Protein AF-A0A1D8RZR4-F1 (afdb_monomer)

Foldseek 3Di:
DDDAPDPDPQPCAGPVRDHDPDDPQKDKDWDWDQDPQQKIKIWIWIWGDRPPDIDIDTQFIEIFFQAPLVVGHGADADPLVVVLRSNLCRLVVFYKYWHHFADDLVSLVVVCVVVVPLRDND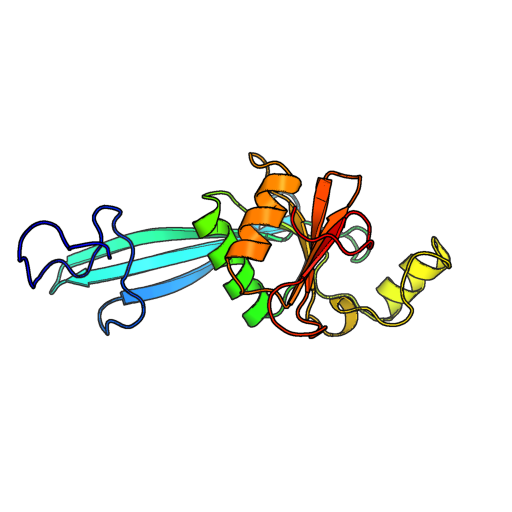DLSPVRFKTWIDTDPDFLQVSLQSSQVSQSFQEWEQEPVRIIMTGNDHPDPGYWYYYSNHTDPGD

Secondary structure (DSSP, 8-state):
----SS--TT--B-TT--B-TT-TTEEEEEEEEE-TTS-EEEEEEEEEEETTEEEEEEEEEEEE-B-GGGTTPBP---HHHHHHHHHHHHHHTS-EEEEE----HHHHHHHHHH-TTTS-SS-GGGGT-EEEEEETTS-HHHHHHHHHHT---SEEEE-TTS-EEEE----SSSPEEEETTEEES--

Structure (mmCIF, N/CA/C/O backbone):
data_AF-A0A1D8RZR4-F1
#
_entry.id   AF-A0A1D8RZR4-F1
#
loop_
_atom_site.group_PDB
_atom_site.id
_atom_site.type_symbol
_atom_site.label_atom_id
_atom_site.label_alt_id
_atom_site.label_comp_id
_atom_site.label_asym_id
_atom_site.label_entity_id
_atom_site.label_seq_id
_atom_site.pdbx_PDB_ins_code
_atom_site.Cartn_x
_atom_site.Cartn_y
_atom_site.Cartn_z
_atom_site.occupancy
_atom_site.B_iso_or_equiv
_atom_site.auth_seq_id
_atom_site.auth_comp_id
_atom_site.auth_asym_id
_atom_site.auth_atom_id
_atom_site.pdbx_PDB_model_num
ATOM 1 N N . MET A 1 1 ? -22.993 -16.093 5.029 1.00 33.34 1 MET A N 1
ATOM 2 C CA . MET A 1 1 ? -24.225 -15.302 5.221 1.00 33.34 1 MET A CA 1
ATOM 3 C C . MET A 1 1 ? -24.260 -14.942 6.696 1.00 33.34 1 MET A C 1
ATOM 5 O O . MET A 1 1 ? -24.620 -15.787 7.502 1.00 33.34 1 MET A O 1
ATOM 9 N N . TYR A 1 2 ? -23.713 -13.782 7.061 1.00 34.59 2 TYR A N 1
ATOM 10 C CA . TYR A 1 2 ? -23.663 -13.357 8.461 1.00 34.59 2 TYR A CA 1
ATOM 11 C C . TYR A 1 2 ? -25.048 -12.834 8.840 1.00 34.59 2 TYR A C 1
ATOM 13 O O . TYR A 1 2 ? -25.519 -11.851 8.276 1.00 34.59 2 TYR A O 1
ATOM 21 N N . ALA A 1 3 ? -25.736 -13.567 9.712 1.00 32.12 3 ALA A N 1
ATOM 22 C CA . ALA A 1 3 ? -27.006 -13.145 10.276 1.00 32.12 3 ALA A CA 1
ATOM 23 C C . ALA A 1 3 ? -26.716 -12.182 11.432 1.00 32.12 3 ALA A C 1
ATOM 25 O O . ALA A 1 3 ? -26.003 -12.540 12.369 1.00 32.12 3 ALA A O 1
ATOM 26 N N . TYR A 1 4 ? -27.250 -10.966 11.335 1.00 40.81 4 TYR A N 1
ATOM 27 C CA . TYR A 1 4 ? -27.224 -9.968 12.398 1.00 40.81 4 TYR A CA 1
ATOM 28 C C . TYR A 1 4 ? -27.762 -10.578 13.697 1.00 40.81 4 TYR A C 1
ATOM 30 O O . TYR A 1 4 ? -28.815 -11.224 13.703 1.00 40.81 4 TYR A O 1
ATOM 38 N N . VAL A 1 5 ? -27.029 -10.399 14.796 1.00 36.03 5 VAL A N 1
ATOM 39 C CA . VAL A 1 5 ? -27.471 -10.856 16.113 1.00 36.03 5 VAL A CA 1
ATOM 40 C C . VAL A 1 5 ? -28.680 -10.020 16.518 1.00 36.03 5 VAL A C 1
ATOM 42 O O . VAL A 1 5 ? -28.557 -8.840 16.813 1.00 36.03 5 VAL A O 1
ATOM 45 N N . GLY A 1 6 ? -29.847 -10.663 16.525 1.00 38.81 6 GLY A N 1
ATOM 46 C CA . GLY A 1 6 ? -31.009 -10.221 17.284 1.00 38.81 6 GLY A CA 1
ATOM 47 C C . GLY A 1 6 ? -31.735 -8.992 16.757 1.00 38.81 6 GLY A C 1
ATOM 48 O O . GLY A 1 6 ? -31.825 -8.031 17.495 1.00 38.81 6 GLY A O 1
ATOM 49 N N . ASN A 1 7 ? -32.321 -9.061 15.554 1.00 38.25 7 ASN A N 1
ATOM 50 C CA . ASN A 1 7 ? -33.538 -8.323 15.161 1.00 38.25 7 ASN A CA 1
ATOM 51 C C . ASN A 1 7 ? -33.649 -6.855 15.657 1.00 38.25 7 ASN A C 1
ATOM 53 O O . ASN A 1 7 ? -34.743 -6.407 16.000 1.00 38.25 7 ASN A O 1
ATOM 57 N N . ASP A 1 8 ? -32.528 -6.130 15.709 1.00 41.38 8 ASP A N 1
ATOM 58 C CA . ASP A 1 8 ? -32.434 -4.750 16.173 1.00 41.38 8 ASP A CA 1
ATOM 59 C C . ASP A 1 8 ? -32.299 -3.851 14.938 1.00 41.38 8 ASP A C 1
ATOM 61 O O . ASP A 1 8 ? -31.215 -3.751 14.360 1.00 41.38 8 ASP A O 1
ATOM 65 N N . PRO A 1 9 ? -33.390 -3.222 14.474 1.00 43.19 9 PRO A N 1
ATOM 66 C CA . PRO A 1 9 ? -33.364 -2.355 13.300 1.00 43.19 9 PRO A CA 1
ATOM 67 C C . PRO A 1 9 ? -32.615 -1.031 13.541 1.00 43.19 9 PRO A C 1
ATOM 69 O O . PRO A 1 9 ? -32.582 -0.193 12.641 1.00 43.19 9 PRO A O 1
ATOM 72 N N . VAL A 1 10 ? -32.051 -0.811 14.737 1.00 46.47 10 VAL A N 1
ATOM 73 C CA . VAL A 1 10 ? -31.459 0.465 15.166 1.00 46.47 10 VAL A CA 1
ATOM 74 C C . VAL A 1 10 ? -29.928 0.410 15.241 1.00 46.47 10 VAL A C 1
ATOM 76 O O . VAL A 1 10 ? -29.274 1.447 15.119 1.00 46.47 10 VAL A O 1
ATOM 79 N N . ASN A 1 11 ? -29.332 -0.777 15.375 1.00 44.50 11 ASN A N 1
ATOM 80 C CA . ASN A 1 11 ? -27.878 -0.934 15.363 1.00 44.50 11 ASN A CA 1
ATOM 81 C C . ASN A 1 11 ? -27.370 -1.143 13.930 1.00 44.50 11 ASN A C 1
ATOM 83 O O . ASN A 1 11 ? -27.253 -2.255 13.424 1.00 44.50 11 ASN A O 1
ATOM 87 N N . LEU A 1 12 ? -27.067 -0.019 13.275 1.00 48.69 12 LEU A N 1
ATOM 88 C CA . LEU A 1 12 ? -26.419 0.086 11.958 1.00 48.69 12 LEU A CA 1
ATOM 89 C C . LEU A 1 12 ? -24.906 -0.218 11.996 1.00 48.69 12 LEU A C 1
ATOM 91 O O . LEU A 1 12 ? -24.175 0.115 11.063 1.00 48.69 12 LEU A O 1
ATOM 95 N N . THR A 1 13 ? -24.442 -0.820 13.084 1.00 46.09 13 THR A N 1
ATOM 96 C CA . THR A 1 13 ? -23.060 -1.200 13.355 1.00 46.09 13 THR A CA 1
ATOM 97 C C . THR A 1 13 ? -22.985 -2.711 13.502 1.00 46.09 13 THR A C 1
ATOM 99 O O . THR A 1 13 ? -23.862 -3.340 14.101 1.00 46.09 13 THR A O 1
ATOM 102 N N . ASP A 1 14 ? -21.936 -3.317 12.952 1.00 48.75 14 ASP A N 1
ATOM 103 C CA . ASP A 1 14 ? -21.624 -4.699 13.300 1.00 48.75 14 ASP A CA 1
ATOM 104 C C . ASP A 1 14 ? -21.118 -4.784 14.765 1.00 48.75 14 ASP A C 1
ATOM 106 O O . ASP A 1 14 ? -20.835 -3.755 15.389 1.00 48.75 14 ASP A O 1
ATOM 110 N N . PRO A 1 15 ? -20.983 -5.987 15.355 1.00 45.25 15 PRO A N 1
ATOM 111 C CA . PRO A 1 15 ? -20.485 -6.148 16.725 1.00 45.25 15 PRO A CA 1
ATOM 112 C C . PRO A 1 15 ? -19.074 -5.587 16.988 1.00 45.25 15 PRO A C 1
ATOM 114 O O . PRO A 1 15 ? -18.670 -5.514 18.147 1.00 45.25 15 PRO A O 1
ATOM 117 N N . SER A 1 16 ? -18.320 -5.221 15.946 1.00 49.69 16 SER A N 1
ATOM 118 C CA . SER A 1 16 ? -17.000 -4.588 16.033 1.00 49.69 16 SER A CA 1
ATOM 119 C C . SER A 1 16 ? -17.034 -3.059 15.905 1.00 49.69 16 SER A C 1
ATOM 121 O O . SER A 1 16 ? -16.003 -2.415 16.078 1.00 49.69 16 SER A O 1
ATOM 123 N N . GLY A 1 17 ? -18.213 -2.465 15.681 1.00 46.97 17 GLY A N 1
ATOM 124 C CA . GLY A 1 17 ? -18.394 -1.017 15.555 1.00 46.97 17 GLY A CA 1
ATOM 125 C C . GLY A 1 17 ? -18.119 -0.470 14.154 1.00 46.97 17 GLY A C 1
ATOM 126 O O . GLY A 1 17 ? -18.115 0.745 13.981 1.00 46.97 17 GLY A O 1
ATOM 127 N N . LEU A 1 18 ? -17.922 -1.341 13.159 1.00 49.50 18 LEU A N 1
ATOM 128 C CA . LEU A 1 18 ? -17.626 -0.939 11.785 1.00 49.50 18 LEU A CA 1
ATOM 129 C C . LEU A 1 18 ? -18.902 -0.513 11.046 1.00 49.50 18 LEU A C 1
ATOM 131 O O . LEU A 1 18 ? -19.971 -1.122 11.194 1.00 49.50 18 LEU A O 1
ATOM 135 N N . CYS A 1 19 ? -18.790 0.548 10.241 1.00 56.03 19 CYS A N 1
ATOM 136 C CA . CYS A 1 19 ? -19.892 1.050 9.427 1.00 56.03 19 CYS A CA 1
ATOM 137 C C . CYS A 1 19 ? -20.264 0.058 8.320 1.00 56.03 19 CYS A C 1
ATOM 139 O O . CYS A 1 19 ? -19.418 -0.400 7.552 1.00 56.03 19 CYS A O 1
ATOM 141 N N . ALA A 1 20 ? -21.564 -0.167 8.122 1.00 52.00 20 ALA A N 1
ATOM 142 C CA . ALA A 1 20 ? -22.038 -0.626 6.823 1.00 52.00 20 ALA A CA 1
ATOM 143 C C . ALA A 1 20 ? -21.829 0.511 5.804 1.00 52.00 20 ALA A C 1
ATOM 145 O O . ALA A 1 20 ? -22.458 1.569 5.918 1.00 52.00 20 ALA A O 1
ATOM 146 N N . GLN A 1 21 ? -20.940 0.308 4.823 1.00 46.34 21 GLN A N 1
ATOM 147 C CA . GLN A 1 21 ? -20.721 1.249 3.719 1.00 46.34 21 GLN A CA 1
ATOM 148 C C . GLN A 1 21 ? -22.075 1.724 3.156 1.00 46.34 21 GLN A C 1
ATOM 150 O O . GLN A 1 21 ? -22.879 0.906 2.705 1.00 46.34 21 GLN A O 1
ATOM 155 N N . LYS A 1 22 ? -22.285 3.052 3.129 1.00 47.69 22 LYS A N 1
ATOM 156 C CA . LYS A 1 22 ? -23.453 3.778 2.567 1.00 47.69 22 LYS A CA 1
ATOM 157 C C . LYS A 1 22 ? -24.677 4.007 3.472 1.00 47.69 22 LYS A C 1
ATOM 159 O O . LYS A 1 22 ? -25.802 4.006 2.969 1.00 47.69 22 LYS A O 1
ATOM 164 N N . SER A 1 23 ? -24.504 4.307 4.760 1.00 55.19 23 SER A N 1
ATOM 165 C CA . SER A 1 23 ? -25.565 4.993 5.526 1.00 55.19 23 SER A CA 1
ATOM 166 C C . SER A 1 23 ? -25.312 6.508 5.562 1.00 55.19 23 SER A C 1
ATOM 168 O O . SER A 1 23 ? -24.173 6.935 5.731 1.00 55.19 23 SER A O 1
ATOM 170 N N . THR A 1 24 ? -26.360 7.334 5.451 1.00 58.81 24 THR A N 1
ATOM 171 C CA . THR A 1 24 ? -26.293 8.808 5.612 1.00 58.81 24 THR A CA 1
ATOM 172 C C . THR A 1 24 ? -25.795 9.263 6.987 1.00 58.81 24 THR A C 1
ATOM 174 O O . THR A 1 24 ? -25.575 10.451 7.194 1.00 58.81 24 THR A O 1
ATOM 177 N N . ASN A 1 25 ? -25.616 8.325 7.915 1.00 69.56 25 ASN A N 1
ATOM 178 C CA . ASN A 1 25 ? -25.221 8.559 9.294 1.00 69.56 25 ASN A CA 1
ATOM 179 C C . ASN A 1 25 ? -23.769 8.135 9.580 1.00 69.56 25 ASN A C 1
ATOM 181 O O . ASN A 1 25 ? -23.367 8.161 10.740 1.00 69.56 25 ASN A O 1
ATOM 185 N N . CYS A 1 26 ? -23.003 7.714 8.566 1.00 70.88 26 CYS A N 1
ATOM 186 C CA . CYS A 1 26 ? -21.576 7.419 8.702 1.00 70.88 26 CYS A CA 1
ATOM 187 C C . CYS A 1 26 ? -20.754 8.415 7.876 1.00 70.88 26 CYS A C 1
ATOM 189 O O . CYS A 1 26 ? -21.014 8.605 6.687 1.00 70.88 26 CYS A O 1
ATOM 191 N N . VAL A 1 27 ? -19.779 9.057 8.518 1.00 82.25 27 VAL A N 1
ATOM 192 C CA . VAL A 1 27 ? -18.840 9.986 7.884 1.00 82.25 27 VAL A CA 1
ATOM 193 C C . VAL A 1 27 ? -17.428 9.470 8.106 1.00 82.25 27 VAL A C 1
ATOM 195 O O . VAL A 1 27 ? -16.979 9.373 9.248 1.00 82.25 27 VAL A O 1
ATOM 198 N N . GLU A 1 28 ? -16.735 9.177 7.012 1.00 85.56 28 GLU A N 1
ATOM 199 C CA . GLU A 1 28 ? -15.306 8.870 7.019 1.00 85.56 28 GLU A CA 1
ATOM 200 C C . GLU A 1 28 ? -14.512 10.180 7.000 1.00 85.56 28 GLU A C 1
ATOM 202 O O . GLU A 1 28 ? -14.817 11.108 6.242 1.00 85.56 28 GLU A O 1
ATOM 207 N N . GLN A 1 29 ? -13.488 10.271 7.842 1.00 90.00 29 GLN A N 1
ATOM 208 C CA . GLN A 1 29 ? -12.570 11.402 7.872 1.00 90.00 29 GLN A CA 1
ATOM 209 C C . GLN A 1 29 ? -11.138 10.907 7.746 1.00 90.00 29 GLN A C 1
ATOM 211 O O . GLN A 1 29 ? -10.709 10.019 8.473 1.00 90.00 29 GLN A O 1
ATOM 216 N N . VAL A 1 30 ? -10.384 11.520 6.835 1.00 94.06 30 VAL A N 1
ATOM 217 C CA . VAL A 1 30 ? -8.958 11.248 6.646 1.00 94.06 30 VAL A CA 1
ATOM 218 C C . VAL A 1 30 ? -8.167 12.431 7.184 1.00 94.06 30 VAL A C 1
ATOM 220 O O . VAL A 1 30 ? -8.381 13.577 6.786 1.00 94.06 30 VAL A O 1
ATOM 223 N N . SER A 1 31 ? -7.233 12.154 8.087 1.00 96.31 31 SER A N 1
ATOM 224 C CA . SER A 1 31 ? -6.332 13.148 8.668 1.00 96.31 31 SER A CA 1
ATOM 225 C C . SER A 1 31 ? -4.880 12.812 8.348 1.00 96.31 31 SER A C 1
ATOM 227 O O . SER A 1 31 ? -4.530 11.652 8.130 1.00 96.31 31 SER A O 1
ATOM 229 N N . ARG A 1 32 ? -4.025 13.837 8.295 1.00 97.94 32 ARG A N 1
ATOM 230 C CA . ARG A 1 32 ? -2.597 13.688 8.002 1.00 97.94 32 ARG A CA 1
ATOM 231 C C . ARG A 1 32 ? -1.763 14.334 9.093 1.00 97.94 32 ARG A C 1
ATOM 233 O O . ARG A 1 32 ? -1.963 15.506 9.402 1.00 97.94 32 ARG A O 1
ATOM 240 N N . THR A 1 33 ? -0.791 13.592 9.604 1.00 97.94 33 THR A N 1
ATOM 241 C CA . THR A 1 33 ? 0.127 14.049 10.648 1.00 97.94 33 THR A CA 1
ATOM 242 C C . THR A 1 33 ? 1.563 13.840 10.195 1.00 97.94 33 THR A C 1
ATOM 244 O O . THR A 1 33 ? 1.972 12.718 9.901 1.00 97.94 33 THR A O 1
ATOM 247 N N . THR A 1 34 ? 2.345 14.917 10.139 1.00 97.75 34 THR A N 1
ATOM 248 C CA . THR A 1 34 ? 3.791 14.829 9.899 1.00 97.75 34 THR A CA 1
ATOM 249 C C . THR A 1 34 ? 4.497 14.406 11.182 1.00 97.75 34 THR A C 1
ATOM 251 O O . THR A 1 34 ? 4.316 15.023 12.231 1.00 97.75 34 THR A O 1
ATOM 254 N N . ASN A 1 35 ? 5.323 13.372 11.091 1.00 97.06 35 ASN A N 1
ATOM 255 C CA . ASN A 1 3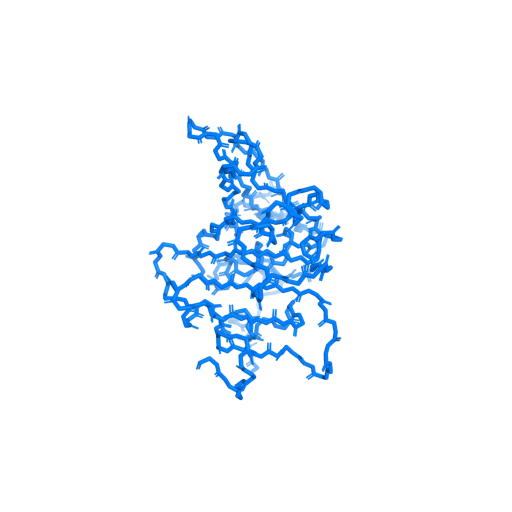5 ? 6.075 12.816 12.207 1.00 97.06 35 ASN A CA 1
ATOM 256 C C . ASN A 1 35 ? 7.481 13.426 12.305 1.00 97.06 35 ASN A C 1
ATOM 258 O O . ASN A 1 35 ? 8.002 14.007 11.353 1.00 97.06 35 ASN A O 1
ATOM 262 N N . ALA A 1 36 ? 8.134 13.224 13.452 1.00 96.62 36 ALA A N 1
ATOM 263 C CA . ALA A 1 36 ? 9.485 13.730 13.714 1.00 96.62 36 ALA A CA 1
ATOM 264 C C . ALA A 1 36 ? 10.562 13.169 12.765 1.00 96.62 36 ALA A C 1
ATOM 266 O O . ALA A 1 36 ? 11.602 13.793 12.578 1.00 96.62 36 ALA A O 1
ATOM 267 N N . ASP A 1 37 ? 10.323 12.005 12.157 1.00 95.88 37 ASP A N 1
ATOM 268 C CA . ASP A 1 37 ? 11.232 11.385 11.190 1.00 95.88 37 ASP A CA 1
ATOM 269 C C . ASP A 1 37 ? 10.930 11.771 9.733 1.00 95.88 37 ASP A C 1
ATOM 271 O O . ASP A 1 37 ? 11.416 11.118 8.816 1.00 95.88 37 ASP A O 1
ATOM 275 N N . ASN A 1 38 ? 10.133 12.823 9.511 1.00 95.69 38 ASN A N 1
ATOM 276 C CA . ASN A 1 38 ? 9.654 13.291 8.205 1.00 95.69 38 ASN A CA 1
ATOM 277 C C . ASN A 1 38 ? 8.720 12.318 7.464 1.00 95.69 38 ASN A C 1
ATOM 279 O O . ASN A 1 38 ? 8.353 12.583 6.318 1.00 95.69 38 ASN A O 1
ATOM 283 N N . SER A 1 39 ? 8.304 11.212 8.091 1.00 98.00 39 SER A N 1
ATOM 284 C CA . SER A 1 39 ? 7.177 10.432 7.574 1.00 98.00 39 SER A CA 1
ATOM 285 C C . SER A 1 3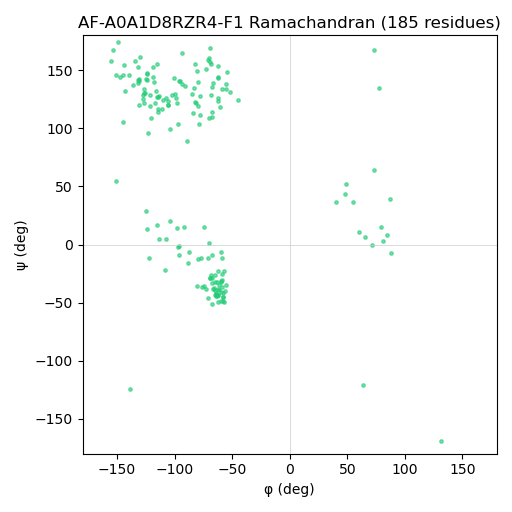9 ? 5.863 11.189 7.766 1.00 98.00 39 SER A C 1
ATOM 287 O O . SER A 1 39 ? 5.751 12.054 8.636 1.00 98.00 39 SER A O 1
ATOM 289 N N . VAL A 1 40 ? 4.845 10.839 6.984 1.00 98.56 40 VAL A N 1
ATOM 290 C CA . VAL A 1 40 ? 3.474 11.325 7.186 1.00 98.56 40 VAL A CA 1
ATOM 291 C C . VAL A 1 40 ? 2.583 10.137 7.504 1.00 98.56 40 VAL A C 1
ATOM 293 O O . VAL A 1 40 ? 2.498 9.203 6.711 1.00 98.56 40 VAL A O 1
ATOM 296 N N . THR A 1 41 ? 1.919 10.170 8.652 1.00 98.38 41 THR A N 1
ATOM 297 C CA . THR A 1 41 ? 0.842 9.230 8.963 1.00 98.38 41 THR A CA 1
ATOM 298 C C . THR A 1 41 ? -0.454 9.769 8.382 1.00 98.38 41 THR A C 1
ATOM 300 O O . THR A 1 41 ? -0.791 10.935 8.591 1.00 98.38 41 THR A O 1
ATOM 303 N N . VAL A 1 42 ? -1.164 8.925 7.646 1.00 98.31 42 VAL A N 1
ATOM 304 C CA . VAL A 1 42 ? -2.526 9.170 7.189 1.00 98.31 42 VAL A CA 1
ATOM 305 C C . VAL A 1 42 ? -3.420 8.198 7.945 1.00 98.31 42 VAL A C 1
ATOM 307 O O . VAL A 1 42 ? -3.260 6.985 7.809 1.00 98.31 42 VAL A O 1
ATOM 310 N N . SER A 1 43 ? -4.322 8.732 8.759 1.00 97.31 43 SER A N 1
ATOM 311 C CA . SER A 1 43 ? -5.245 7.944 9.577 1.00 97.31 43 SER A CA 1
ATOM 312 C C . SER A 1 43 ? -6.661 8.226 9.110 1.00 97.31 43 SER A C 1
ATOM 314 O O . SER A 1 43 ? -7.032 9.400 8.962 1.00 97.31 43 SER A O 1
ATOM 316 N N . ARG A 1 44 ? -7.441 7.169 8.896 1.00 95.19 44 ARG A N 1
ATOM 317 C CA . ARG A 1 44 ? -8.872 7.278 8.647 1.00 95.19 44 ARG A CA 1
ATOM 318 C C . ARG A 1 44 ? -9.640 6.949 9.933 1.00 95.19 44 ARG A C 1
ATOM 320 O O . ARG A 1 44 ? -9.190 6.193 10.797 1.00 95.19 44 ARG A O 1
ATOM 327 N N . THR A 1 45 ? -10.733 7.669 10.135 1.00 91.62 45 THR A N 1
ATOM 328 C CA . THR A 1 45 ? -11.661 7.466 11.242 1.00 91.62 45 THR A CA 1
ATOM 329 C C . THR A 1 45 ? -13.076 7.427 10.703 1.00 91.62 45 THR A C 1
ATOM 331 O O . THR A 1 45 ? -13.463 8.252 9.872 1.00 91.62 45 THR A O 1
ATOM 334 N N . ASP A 1 46 ? -13.870 6.516 11.246 1.00 87.19 46 ASP A N 1
ATOM 335 C CA . ASP A 1 46 ? -15.285 6.405 10.937 1.00 87.19 46 ASP A CA 1
ATOM 336 C C . ASP A 1 46 ? -16.073 7.028 12.075 1.00 87.19 46 ASP A C 1
ATOM 338 O O . ASP A 1 46 ? -15.855 6.723 13.249 1.00 87.19 46 ASP A O 1
ATOM 342 N N . THR A 1 47 ? -16.988 7.929 11.739 1.00 83.62 47 THR A N 1
ATOM 343 C CA . THR A 1 47 ? -17.905 8.522 12.707 1.00 83.62 47 THR A CA 1
ATOM 344 C C . THR A 1 47 ? -19.328 8.099 12.399 1.00 83.62 47 THR A C 1
ATOM 346 O O . THR A 1 47 ? -19.871 8.461 11.358 1.00 83.62 47 THR A O 1
ATOM 349 N N . VAL A 1 48 ? -19.945 7.370 13.328 1.00 82.12 48 VAL A N 1
ATOM 350 C CA . VAL A 1 48 ? -21.352 6.964 13.274 1.00 82.12 48 VAL A CA 1
ATOM 351 C C . VAL A 1 48 ? -22.181 7.905 14.136 1.00 82.12 48 VAL A C 1
ATOM 353 O O . VAL A 1 48 ? -21.915 8.064 15.327 1.00 82.12 48 VAL A O 1
ATOM 356 N N . THR A 1 49 ? -23.221 8.500 13.556 1.00 79.62 49 THR A N 1
ATOM 357 C CA . THR A 1 49 ? -24.191 9.340 14.267 1.00 79.62 49 THR A CA 1
ATOM 358 C C . THR A 1 49 ? -25.519 8.602 14.449 1.00 79.62 49 THR A C 1
ATOM 360 O O . THR A 1 49 ? -26.152 8.184 13.485 1.00 79.62 49 THR A O 1
ATOM 363 N N . ASN A 1 50 ? -25.987 8.467 15.690 1.00 77.44 50 ASN A N 1
ATOM 364 C CA . ASN A 1 50 ? -27.297 7.906 16.015 1.00 77.44 50 ASN A CA 1
ATOM 365 C C . ASN A 1 50 ? -28.104 8.923 16.837 1.00 77.44 50 ASN A C 1
ATOM 367 O O . ASN A 1 50 ? -27.922 9.070 18.049 1.00 77.44 50 ASN A O 1
ATOM 371 N N . GLY A 1 51 ? -28.958 9.688 16.151 1.00 76.38 51 GLY A N 1
ATOM 372 C CA . GLY A 1 51 ? -29.641 10.840 16.740 1.00 76.38 51 GLY A CA 1
ATOM 373 C C . GLY A 1 51 ? -28.640 11.921 17.155 1.00 76.38 51 GLY A C 1
ATOM 374 O O . GLY A 1 51 ? -27.892 12.421 16.321 1.00 76.38 51 GLY A O 1
ATOM 375 N N . SER A 1 52 ? -28.616 12.273 18.443 1.00 77.56 52 SER A N 1
ATOM 376 C CA . SER A 1 52 ? -27.665 13.250 19.003 1.00 77.56 52 SER A CA 1
ATOM 377 C C . SER A 1 52 ? -26.332 12.637 19.448 1.00 77.56 52 SER A C 1
ATOM 379 O O . SER A 1 52 ? -25.436 13.370 19.860 1.00 77.56 52 SER A O 1
ATOM 381 N N . ASN A 1 53 ? -26.201 11.308 19.415 1.00 78.12 53 ASN A N 1
ATOM 382 C CA . ASN A 1 53 ? -24.991 10.615 19.844 1.00 78.12 53 ASN A CA 1
ATOM 383 C C . ASN A 1 53 ? -24.080 10.366 18.646 1.00 78.12 53 ASN A C 1
ATOM 385 O O . ASN A 1 53 ? -24.544 9.946 17.589 1.00 78.12 53 ASN A O 1
ATOM 389 N N . SER A 1 54 ? -22.780 10.578 18.831 1.00 82.44 54 SER A N 1
ATOM 390 C CA . SER A 1 54 ? -21.764 10.300 17.821 1.00 82.44 54 SER A CA 1
ATOM 391 C C . SER A 1 54 ? -20.693 9.399 18.418 1.00 82.44 54 SER A C 1
ATOM 393 O O . SER A 1 54 ? -20.240 9.634 19.538 1.00 82.44 54 SER A O 1
ATOM 395 N N . THR A 1 55 ? -20.296 8.360 17.693 1.00 84.00 55 THR A N 1
ATOM 396 C CA . THR A 1 55 ? -19.183 7.477 18.058 1.00 84.00 55 THR A CA 1
ATOM 397 C C . THR A 1 55 ? -18.160 7.509 16.941 1.00 84.00 55 THR A C 1
ATOM 399 O O . THR A 1 55 ? -18.519 7.326 15.783 1.00 84.00 55 THR A O 1
ATOM 402 N N . THR A 1 56 ? -16.903 7.764 17.295 1.00 85.38 56 THR A N 1
ATOM 403 C CA . THR A 1 56 ? -15.784 7.797 16.352 1.00 85.38 56 THR A CA 1
ATOM 404 C C . THR A 1 56 ? -14.834 6.651 16.668 1.00 85.38 56 THR A C 1
ATOM 406 O O . THR A 1 56 ? -14.394 6.518 17.812 1.00 85.38 56 THR A O 1
ATOM 409 N N . SER A 1 57 ? -14.508 5.847 15.662 1.00 85.81 57 SER A N 1
ATOM 410 C CA . SER A 1 57 ? -13.554 4.742 15.747 1.00 85.81 57 SER A CA 1
ATOM 411 C C . SER A 1 57 ? -12.445 4.911 14.706 1.00 85.81 57 SER A C 1
ATOM 413 O O . SER A 1 57 ? -12.723 5.357 13.594 1.00 85.81 57 SER A O 1
ATOM 415 N N . PRO A 1 58 ? -11.186 4.581 15.035 1.00 88.00 58 PRO A N 1
ATOM 416 C CA . PRO A 1 58 ? -10.125 4.523 14.036 1.00 88.00 58 PRO A CA 1
ATOM 417 C C . PRO A 1 58 ? -10.382 3.383 13.041 1.00 88.00 58 PRO A C 1
ATOM 419 O O . PRO A 1 58 ? -10.777 2.292 13.451 1.00 88.00 58 PRO A O 1
ATOM 422 N N . SER A 1 59 ? -10.131 3.647 11.760 1.00 88.81 59 SER A N 1
ATOM 423 C CA . SER A 1 59 ? -10.286 2.710 10.643 1.00 88.81 59 SER A CA 1
ATOM 424 C C . SER A 1 59 ? -9.184 2.975 9.614 1.00 88.81 59 SER A C 1
ATOM 426 O O . SER A 1 59 ? -9.209 3.957 8.886 1.00 88.81 59 SER A O 1
ATOM 428 N N . GLY A 1 60 ? -8.183 2.107 9.559 1.00 94.62 60 GLY A N 1
ATOM 429 C CA . GLY A 1 60 ? -7.112 2.171 8.576 1.00 94.62 60 GLY A CA 1
ATOM 430 C C . GLY A 1 60 ? -6.057 3.229 8.892 1.00 94.62 60 GLY A C 1
ATOM 431 O O . GLY A 1 60 ? -6.326 4.388 9.218 1.00 94.62 60 GLY A O 1
ATOM 432 N N . GLU A 1 61 ? -4.799 2.831 8.757 1.00 97.62 61 GLU A N 1
ATOM 433 C CA . GLU A 1 61 ? -3.667 3.725 8.919 1.00 97.62 61 GLU A CA 1
ATOM 434 C C . GLU A 1 61 ? -2.565 3.384 7.920 1.00 97.62 61 GLU A C 1
ATOM 436 O O . GLU A 1 61 ? -2.140 2.235 7.772 1.00 97.62 61 GLU A O 1
ATOM 441 N N . ILE A 1 62 ? -2.046 4.406 7.248 1.00 98.44 62 ILE A N 1
ATOM 442 C CA . ILE A 1 62 ? -0.870 4.266 6.397 1.00 98.44 62 ILE A CA 1
ATOM 443 C C . ILE A 1 62 ? 0.207 5.246 6.836 1.00 98.44 62 ILE A C 1
ATOM 445 O O . ILE A 1 62 ? -0.064 6.357 7.290 1.00 98.44 62 ILE A O 1
ATOM 449 N N . ARG A 1 63 ? 1.462 4.847 6.667 1.00 98.50 63 ARG A N 1
ATOM 450 C CA . ARG A 1 63 ? 2.625 5.672 6.970 1.00 98.50 63 ARG A CA 1
ATOM 451 C C . ARG A 1 63 ? 3.459 5.868 5.719 1.00 98.50 63 ARG A C 1
ATOM 453 O O . ARG A 1 63 ? 4.124 4.952 5.245 1.00 98.50 63 ARG A O 1
ATOM 460 N N . LEU A 1 64 ? 3.440 7.083 5.198 1.00 98.50 64 LEU A N 1
ATOM 461 C CA . LEU A 1 64 ? 4.209 7.512 4.042 1.00 98.50 64 LEU A CA 1
ATOM 462 C C . LEU A 1 64 ? 5.651 7.791 4.474 1.00 98.50 64 LEU A C 1
ATOM 464 O O . LEU A 1 64 ? 5.925 8.802 5.125 1.00 98.50 64 LEU A O 1
ATOM 468 N N . LEU A 1 65 ? 6.570 6.879 4.159 1.00 97.94 65 LEU A N 1
ATOM 469 C CA . LEU A 1 65 ? 7.950 6.957 4.635 1.00 97.94 65 LEU A CA 1
ATOM 470 C C . LEU A 1 65 ? 8.799 7.934 3.802 1.00 97.94 65 LEU A C 1
ATOM 472 O O . LEU A 1 65 ? 8.569 8.064 2.597 1.00 97.94 65 LEU A O 1
ATOM 476 N N . PRO A 1 66 ? 9.804 8.593 4.407 1.00 96.19 66 PRO A N 1
ATOM 477 C CA . PRO A 1 66 ? 10.788 9.402 3.696 1.00 96.19 66 PRO A CA 1
ATOM 478 C C . PRO A 1 66 ? 11.496 8.615 2.597 1.00 96.19 66 PRO A C 1
ATOM 480 O O . PRO A 1 66 ? 11.935 7.483 2.804 1.00 96.19 66 PRO A O 1
ATOM 483 N N . GLN A 1 67 ? 11.688 9.244 1.443 1.00 90.19 67 GLN A N 1
ATOM 484 C CA . GLN A 1 67 ? 12.379 8.645 0.309 1.00 90.19 67 GLN A CA 1
ATOM 485 C C . GLN A 1 67 ? 13.734 9.306 0.080 1.00 90.19 67 GLN A C 1
ATOM 487 O O . GLN A 1 67 ? 13.824 10.506 -0.192 1.00 90.19 67 GLN A O 1
ATOM 492 N N . SER A 1 68 ? 14.802 8.509 0.072 1.00 86.81 68 SER A N 1
ATOM 493 C CA . SER A 1 68 ? 16.138 8.985 -0.312 1.00 86.81 68 SER A CA 1
ATOM 494 C C . SER A 1 68 ? 16.153 9.556 -1.736 1.00 86.81 68 SER A C 1
ATOM 496 O O . SER A 1 68 ? 16.767 10.590 -1.982 1.00 86.81 68 SER A O 1
ATOM 498 N N . SER A 1 69 ? 15.389 8.956 -2.656 1.00 82.62 69 SER A N 1
ATOM 499 C CA . SER A 1 69 ? 15.218 9.435 -4.035 1.00 82.62 69 SER A CA 1
ATOM 500 C C . SER A 1 69 ? 14.465 10.763 -4.156 1.00 82.62 69 SER A C 1
ATOM 502 O O . SER A 1 69 ? 14.377 11.306 -5.256 1.00 82.62 69 SER A O 1
ATOM 504 N N . ALA A 1 70 ? 13.876 11.266 -3.071 1.00 85.88 70 ALA A N 1
ATOM 505 C CA . ALA A 1 70 ? 13.130 12.522 -3.020 1.00 85.88 70 ALA A CA 1
ATOM 506 C C . ALA A 1 70 ? 13.687 13.468 -1.941 1.00 85.88 70 ALA A C 1
ATOM 508 O O . ALA A 1 70 ? 12.944 14.259 -1.370 1.00 85.88 70 ALA A O 1
ATOM 509 N N . ASN A 1 71 ? 14.989 13.377 -1.640 1.00 88.56 71 ASN A N 1
ATOM 510 C CA . ASN A 1 71 ? 15.663 14.211 -0.637 1.00 88.56 71 ASN A CA 1
ATOM 511 C C . ASN A 1 71 ? 15.004 14.152 0.755 1.00 88.56 71 ASN A C 1
ATOM 513 O O . ASN A 1 71 ? 14.929 15.158 1.455 1.00 88.56 71 ASN A O 1
ATOM 517 N N . GLY A 1 72 ? 14.501 12.979 1.149 1.00 91.44 72 GLY A N 1
ATOM 518 C CA . GLY A 1 72 ? 13.841 12.777 2.439 1.00 91.44 72 GLY A CA 1
ATOM 519 C C . GLY A 1 72 ? 12.377 13.218 2.485 1.00 91.44 72 GLY A C 1
ATOM 520 O O . GLY A 1 72 ? 11.759 13.101 3.538 1.00 91.44 72 GLY A O 1
ATOM 521 N N . ALA A 1 73 ? 11.795 13.680 1.372 1.00 93.44 73 ALA A N 1
ATOM 522 C CA . ALA A 1 73 ? 10.354 13.900 1.301 1.00 93.44 73 ALA A CA 1
ATOM 523 C C . ALA A 1 73 ? 9.594 12.569 1.490 1.00 93.44 73 ALA A C 1
ATOM 525 O O . ALA A 1 73 ? 10.066 11.531 1.007 1.00 93.44 73 ALA A O 1
ATOM 526 N N . PRO A 1 74 ? 8.434 12.575 2.170 1.00 97.00 74 PRO A N 1
ATOM 527 C CA . PRO A 1 74 ? 7.618 11.380 2.340 1.00 97.00 74 PRO A CA 1
ATOM 528 C C . PRO A 1 74 ? 7.124 10.849 0.991 1.00 97.00 74 PRO A C 1
ATOM 530 O O . PRO A 1 74 ? 6.949 11.599 0.026 1.00 97.00 74 PRO A O 1
ATOM 533 N N . ALA A 1 75 ? 6.869 9.544 0.933 1.00 96.62 75 ALA A N 1
ATOM 534 C CA . ALA A 1 75 ? 6.192 8.927 -0.193 1.00 96.62 75 ALA A CA 1
ATOM 535 C C . ALA A 1 75 ? 4.852 9.624 -0.472 1.00 96.62 75 ALA A C 1
ATOM 537 O O . ALA A 1 75 ? 4.182 10.121 0.428 1.00 96.62 75 ALA A O 1
ATOM 538 N N . THR A 1 76 ? 4.446 9.651 -1.735 1.00 96.25 76 THR A N 1
ATOM 539 C CA . THR A 1 76 ? 3.143 10.185 -2.143 1.00 96.25 76 THR A CA 1
ATOM 540 C C . THR A 1 76 ? 2.392 9.119 -2.917 1.00 96.25 76 THR A C 1
ATOM 542 O O . THR A 1 76 ? 3.004 8.314 -3.613 1.00 96.25 76 THR A O 1
ATOM 545 N N . VAL A 1 77 ? 1.073 9.089 -2.788 1.00 96.94 77 VAL A N 1
ATOM 546 C CA . VAL A 1 77 ? 0.174 8.182 -3.511 1.00 96.94 77 VAL A CA 1
ATOM 547 C C . VAL A 1 77 ? -1.009 8.991 -4.041 1.00 96.94 77 VAL A C 1
ATOM 549 O O . VAL A 1 77 ? -1.276 10.092 -3.558 1.00 96.94 77 VAL A O 1
ATOM 552 N N . THR A 1 78 ? -1.685 8.489 -5.071 1.00 95.81 78 THR A N 1
ATOM 553 C CA . THR A 1 78 ? -2.956 9.066 -5.537 1.00 95.81 78 THR A CA 1
ATOM 554 C C . THR A 1 78 ? -4.059 8.797 -4.512 1.00 95.81 78 THR A C 1
ATOM 556 O O . THR A 1 78 ? -3.926 7.879 -3.705 1.00 95.81 78 THR A O 1
ATOM 559 N N . SER A 1 79 ? -5.162 9.553 -4.551 1.00 94.06 79 SER A N 1
ATOM 560 C CA . SER A 1 79 ? -6.282 9.347 -3.616 1.00 94.06 79 SER A CA 1
ATOM 561 C C . SER A 1 79 ? -6.844 7.925 -3.693 1.00 94.06 79 SER A C 1
ATOM 563 O O . SER A 1 79 ? -6.979 7.267 -2.676 1.00 94.06 79 SER A O 1
ATOM 565 N N . GLY A 1 80 ? -7.053 7.391 -4.901 1.00 92.94 80 GLY A N 1
ATOM 566 C CA . GLY A 1 80 ? -7.550 6.021 -5.054 1.00 92.94 80 GLY A CA 1
ATOM 567 C C . GLY A 1 80 ? -6.575 4.954 -4.542 1.00 92.94 80 GLY A C 1
ATOM 5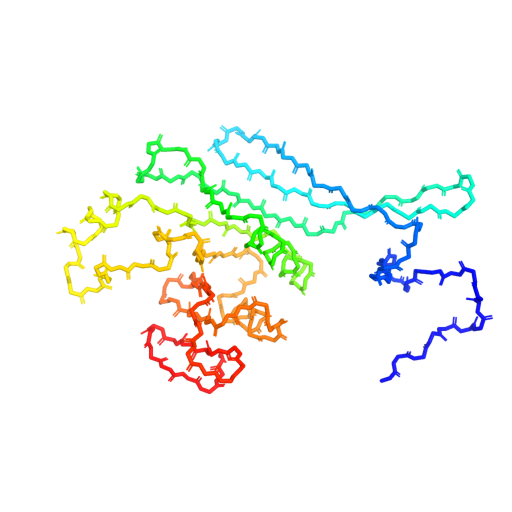68 O O . GLY A 1 80 ? -7.001 3.914 -4.051 1.00 92.94 80 GLY A O 1
ATOM 569 N N . MET A 1 81 ? -5.261 5.180 -4.633 1.00 96.81 81 MET A N 1
ATOM 570 C CA . MET A 1 81 ? -4.285 4.273 -4.019 1.00 96.81 81 MET A CA 1
ATOM 571 C C . MET A 1 81 ? -4.274 4.418 -2.490 1.00 96.81 81 MET A C 1
ATOM 573 O O . MET A 1 81 ? -4.165 3.411 -1.803 1.00 96.81 81 MET A O 1
ATOM 577 N N . GLU A 1 82 ? -4.408 5.637 -1.961 1.00 97.75 82 GLU A N 1
ATOM 578 C CA . GLU A 1 82 ? -4.542 5.902 -0.521 1.00 97.75 82 GLU A CA 1
ATOM 579 C C . GLU A 1 82 ? -5.741 5.164 0.080 1.00 97.75 82 GLU A C 1
ATOM 581 O O . GLU A 1 82 ? -5.556 4.418 1.038 1.00 97.75 82 GLU A O 1
ATOM 586 N N . ASP A 1 83 ? -6.919 5.277 -0.537 1.00 95.44 83 ASP A N 1
ATOM 587 C CA . ASP A 1 83 ? -8.139 4.591 -0.095 1.00 95.44 83 ASP A CA 1
ATOM 588 C C . ASP A 1 83 ? -7.939 3.066 -0.068 1.00 95.44 83 ASP A C 1
ATOM 590 O O . ASP A 1 83 ? -8.172 2.411 0.947 1.00 95.44 83 ASP A O 1
ATOM 594 N N . ASN A 1 84 ? -7.391 2.497 -1.149 1.00 96.69 84 ASN A N 1
ATOM 595 C CA . ASN A 1 84 ? -7.108 1.061 -1.226 1.00 96.69 84 ASN A CA 1
ATOM 596 C C . ASN A 1 84 ? -6.101 0.587 -0.161 1.00 96.69 84 ASN A C 1
ATOM 598 O O . ASN A 1 84 ? -6.182 -0.550 0.308 1.00 96.69 84 ASN A O 1
ATOM 602 N N . LEU A 1 85 ? -5.120 1.422 0.192 1.00 98.06 85 LEU A N 1
ATOM 603 C CA . LEU A 1 85 ? -4.131 1.112 1.224 1.00 98.06 85 LEU A CA 1
ATOM 604 C C . LEU A 1 85 ? -4.719 1.218 2.636 1.00 98.06 85 LEU A C 1
ATOM 606 O O . LEU A 1 85 ? -4.349 0.416 3.493 1.00 98.06 85 LEU A O 1
ATOM 610 N N . LEU A 1 86 ? -5.624 2.170 2.878 1.00 97.00 86 LEU A N 1
ATOM 611 C CA . LEU A 1 86 ? -6.368 2.277 4.135 1.00 97.00 86 LEU A CA 1
ATOM 612 C C . LEU A 1 86 ? -7.290 1.061 4.319 1.00 97.00 86 LEU A C 1
ATOM 614 O O . LEU A 1 86 ? -7.262 0.440 5.377 1.00 97.00 86 LEU A O 1
ATOM 618 N N . ASP A 1 87 ? -7.991 0.630 3.266 1.00 95.94 87 ASP A N 1
ATOM 619 C CA . ASP A 1 87 ? -8.803 -0.598 3.288 1.00 95.94 87 ASP A CA 1
ATOM 620 C C . ASP A 1 87 ? -7.954 -1.850 3.551 1.00 95.94 87 ASP A C 1
ATOM 622 O O . ASP A 1 87 ? -8.348 -2.759 4.293 1.00 95.94 87 ASP A O 1
ATOM 626 N N . LEU A 1 88 ? -6.755 -1.909 2.960 1.00 97.00 88 LEU A N 1
ATOM 627 C CA . LEU A 1 88 ? -5.807 -2.982 3.244 1.00 97.00 88 LEU A CA 1
ATOM 628 C C . LEU A 1 88 ? -5.350 -2.936 4.706 1.00 97.00 88 LEU A C 1
ATOM 630 O O . LEU A 1 88 ? -5.269 -3.990 5.332 1.00 97.00 88 LEU A O 1
ATOM 634 N N . SER A 1 89 ? -5.073 -1.744 5.243 1.00 97.56 89 SER A N 1
ATOM 635 C CA . SER A 1 89 ? -4.698 -1.547 6.647 1.00 97.56 89 SER A CA 1
ATOM 636 C C . SER A 1 89 ? -5.764 -2.074 7.602 1.00 97.56 89 SER A C 1
ATOM 638 O O . SER A 1 89 ? -5.420 -2.803 8.532 1.00 97.56 89 SER A O 1
ATOM 640 N N . ASP A 1 90 ? -7.039 -1.783 7.333 1.00 94.12 90 ASP A N 1
ATOM 641 C CA . ASP A 1 90 ? -8.167 -2.326 8.095 1.00 94.12 90 ASP A CA 1
ATOM 642 C C . ASP A 1 90 ? -8.202 -3.850 8.038 1.00 94.12 90 ASP A C 1
ATOM 644 O O . ASP A 1 90 ? -8.241 -4.523 9.072 1.00 94.12 90 ASP A O 1
ATOM 648 N N . THR A 1 91 ? -8.088 -4.401 6.827 1.00 93.88 91 THR A N 1
ATOM 649 C CA . THR A 1 91 ? -8.113 -5.850 6.583 1.00 93.88 91 THR A CA 1
ATOM 650 C C . THR A 1 91 ? -7.039 -6.587 7.383 1.00 93.88 91 THR A C 1
ATOM 652 O O . THR A 1 91 ? -7.288 -7.676 7.899 1.00 93.88 91 THR A O 1
ATOM 655 N N . VAL A 1 92 ? -5.838 -6.011 7.490 1.00 94.94 92 VAL A N 1
ATOM 656 C CA . VAL A 1 92 ? -4.713 -6.628 8.211 1.00 94.94 92 VAL A CA 1
ATOM 657 C C . VAL A 1 92 ? -4.565 -6.134 9.649 1.00 94.94 92 VAL A C 1
ATOM 659 O O . VAL A 1 92 ? -3.657 -6.585 10.348 1.00 94.94 92 VAL A O 1
ATOM 662 N N . SER A 1 93 ? -5.420 -5.203 10.084 1.00 94.00 93 SER A N 1
ATOM 663 C CA . SER A 1 93 ? -5.362 -4.546 11.396 1.00 94.00 93 SER A CA 1
ATOM 664 C C . SER A 1 93 ? -3.952 -4.043 11.746 1.00 94.00 93 SER A C 1
ATOM 666 O O . SER A 1 93 ? -3.443 -4.246 12.851 1.00 94.00 93 SER A O 1
ATOM 668 N N . SER A 1 94 ? -3.273 -3.428 10.773 1.00 95.75 94 SER A N 1
ATOM 669 C CA . SER A 1 94 ? -1.896 -2.949 10.925 1.00 95.75 94 SER A CA 1
ATOM 670 C C . SER A 1 94 ? -1.619 -1.738 10.045 1.00 95.75 94 SER A C 1
ATOM 672 O O . SER A 1 94 ? -2.107 -1.657 8.917 1.00 95.75 94 SER A O 1
ATOM 674 N N . THR A 1 95 ? -0.783 -0.822 10.534 1.00 97.50 95 THR A N 1
ATOM 675 C CA . THR A 1 95 ? -0.326 0.334 9.762 1.00 97.50 95 THR A CA 1
ATOM 676 C C . THR A 1 95 ? 0.474 -0.116 8.541 1.00 97.50 95 THR A C 1
ATOM 678 O O . THR A 1 95 ? 1.501 -0.795 8.675 1.00 97.50 95 THR A O 1
ATOM 681 N N . ILE A 1 96 ? 0.049 0.302 7.348 1.00 98.44 96 ILE A N 1
ATOM 682 C CA . ILE A 1 96 ? 0.782 0.022 6.110 1.00 98.44 96 ILE A CA 1
ATOM 683 C C . ILE A 1 96 ? 1.874 1.073 5.916 1.00 98.44 96 ILE A C 1
ATOM 685 O O . ILE A 1 96 ? 1.605 2.245 5.663 1.00 98.44 96 ILE A O 1
ATOM 689 N N . ASN A 1 97 ? 3.131 0.656 5.992 1.00 98.50 97 ASN A N 1
ATOM 690 C CA . ASN A 1 97 ? 4.276 1.493 5.663 1.00 98.50 97 ASN A CA 1
ATOM 691 C C . ASN A 1 97 ? 4.462 1.547 4.145 1.00 98.50 97 ASN A C 1
ATOM 693 O O . ASN A 1 97 ? 4.741 0.529 3.513 1.00 98.50 97 ASN A O 1
ATOM 697 N N . VAL A 1 98 ? 4.369 2.740 3.565 1.00 98.31 98 VAL A N 1
ATOM 698 C CA . VAL A 1 98 ? 4.582 2.995 2.139 1.00 98.31 98 VAL A CA 1
ATOM 699 C C . VAL A 1 98 ? 6.010 3.488 1.936 1.00 98.31 98 VAL A C 1
ATOM 701 O O . VAL A 1 98 ? 6.332 4.643 2.216 1.00 98.31 98 VAL A O 1
ATOM 704 N N . HIS A 1 99 ? 6.873 2.607 1.430 1.00 95.88 99 HIS A N 1
ATOM 705 C CA . HIS A 1 99 ? 8.276 2.910 1.113 1.00 95.88 99 HIS A CA 1
ATOM 706 C C . HIS A 1 99 ? 8.388 3.709 -0.176 1.00 95.88 99 HIS A C 1
ATOM 708 O O . HIS A 1 99 ? 9.242 4.583 -0.325 1.00 95.88 99 HIS A O 1
ATOM 714 N N . SER A 1 100 ? 7.525 3.395 -1.141 1.00 94.12 100 SER A N 1
ATOM 715 C CA . SER A 1 100 ? 7.507 4.081 -2.420 1.00 94.12 100 SER A CA 1
ATOM 716 C C . SER A 1 100 ? 6.112 4.177 -3.005 1.00 94.12 100 SER A C 1
ATOM 718 O O . SER A 1 100 ? 5.338 3.241 -2.878 1.00 94.12 100 SER A O 1
ATOM 720 N N . GLY A 1 101 ? 5.810 5.289 -3.667 1.00 93.44 101 GLY A N 1
ATOM 721 C CA . GLY A 1 101 ? 4.532 5.545 -4.332 1.00 93.44 101 GLY A CA 1
ATOM 722 C C . GLY A 1 101 ? 4.775 6.231 -5.675 1.00 93.44 101 GLY A C 1
ATOM 723 O O . GLY A 1 101 ? 5.563 5.730 -6.475 1.00 93.44 101 GLY A O 1
ATOM 724 N N . VAL A 1 102 ? 4.175 7.391 -5.928 1.00 94.00 102 VAL A N 1
ATOM 725 C CA . VAL A 1 102 ? 4.429 8.189 -7.136 1.00 94.00 102 VAL A CA 1
ATOM 726 C C . VAL A 1 102 ? 5.926 8.491 -7.273 1.00 94.00 102 VAL A C 1
ATOM 728 O O . VAL A 1 102 ? 6.587 8.908 -6.319 1.00 94.00 102 VAL A O 1
ATOM 731 N N . ARG A 1 103 ? 6.465 8.298 -8.479 1.00 90.12 103 ARG A N 1
ATOM 732 C CA . ARG A 1 103 ? 7.836 8.673 -8.850 1.00 90.12 103 ARG A CA 1
ATOM 733 C C . ARG A 1 103 ? 7.818 9.565 -10.080 1.00 90.12 103 ARG A C 1
ATOM 735 O O . ARG A 1 103 ? 7.078 9.319 -11.025 1.00 90.12 103 ARG A O 1
ATOM 742 N N . SER A 1 104 ? 8.705 10.549 -10.126 1.00 88.88 104 SER A N 1
ATOM 743 C CA . SER A 1 104 ? 9.009 11.253 -11.371 1.00 88.88 104 SER A CA 1
ATOM 744 C C . SER A 1 104 ? 9.767 10.340 -12.341 1.00 88.88 104 SER A C 1
ATOM 746 O O . SER A 1 104 ? 10.475 9.410 -11.938 1.00 88.88 104 SER A O 1
ATOM 748 N N . GLN A 1 105 ? 9.700 10.646 -13.639 1.00 86.81 105 GLN A N 1
ATOM 749 C CA . GLN A 1 105 ? 10.492 9.924 -14.638 1.00 86.81 105 GLN A CA 1
ATOM 750 C C . GLN A 1 105 ? 12.004 10.048 -14.373 1.00 86.81 105 GLN A C 1
ATOM 752 O O . GLN A 1 105 ? 12.752 9.111 -14.639 1.00 86.81 105 GLN A O 1
ATOM 757 N N . ALA A 1 106 ? 12.465 11.165 -13.800 1.00 85.88 106 ALA A N 1
ATOM 758 C CA . ALA A 1 106 ? 13.865 11.344 -13.418 1.00 85.88 106 ALA A CA 1
ATOM 759 C C . ALA A 1 106 ? 14.295 10.350 -12.324 1.00 85.88 106 ALA A C 1
ATOM 761 O O . ALA A 1 106 ? 15.338 9.709 -12.453 1.00 85.88 106 ALA A O 1
ATOM 762 N N . GLN A 1 107 ? 13.463 10.152 -11.296 1.00 85.62 107 GLN A N 1
ATOM 763 C CA . GLN A 1 107 ? 13.703 9.144 -10.257 1.00 85.62 107 GLN A CA 1
ATOM 764 C C . GLN A 1 107 ? 13.715 7.727 -10.848 1.00 85.62 107 GLN A C 1
ATOM 766 O O . GLN A 1 107 ? 14.611 6.941 -10.544 1.00 85.62 107 GLN A O 1
ATOM 771 N N . GLN A 1 108 ? 12.778 7.413 -11.749 1.00 85.06 108 GLN A N 1
ATOM 772 C CA . GLN A 1 108 ? 12.742 6.120 -12.441 1.00 85.06 108 GLN A CA 1
ATOM 773 C C . GLN A 1 108 ? 13.999 5.882 -13.297 1.00 85.06 108 GLN A C 1
ATOM 775 O O . GLN A 1 108 ? 14.586 4.800 -13.261 1.00 85.06 108 GLN A O 1
ATOM 780 N N . ASN A 1 109 ? 14.449 6.900 -14.033 1.00 83.19 109 ASN A N 1
ATOM 781 C CA . ASN A 1 109 ? 15.665 6.833 -14.841 1.00 83.19 109 ASN A CA 1
ATOM 782 C C . ASN A 1 109 ? 16.918 6.663 -13.970 1.00 83.19 109 ASN A C 1
ATOM 784 O O . ASN A 1 109 ? 17.802 5.891 -14.332 1.00 83.19 109 ASN A O 1
ATOM 788 N N . SER A 1 110 ? 16.984 7.329 -12.813 1.00 82.06 110 SER A N 1
ATOM 789 C CA . SER A 1 110 ? 18.084 7.170 -11.853 1.00 82.06 110 SER A CA 1
ATOM 790 C C . SER A 1 110 ? 18.146 5.744 -11.289 1.00 82.06 110 SER A C 1
ATOM 792 O O . SER A 1 110 ? 19.211 5.127 -11.296 1.00 82.06 110 SER A O 1
ATOM 794 N N . LEU A 1 111 ? 16.997 5.165 -10.912 1.00 77.69 111 LEU A N 1
ATOM 795 C CA . LEU A 1 111 ? 16.911 3.760 -10.493 1.00 77.69 111 LEU A CA 1
ATOM 796 C C . LEU A 1 111 ? 17.401 2.808 -11.589 1.00 77.69 111 LEU A C 1
ATOM 798 O O . LEU A 1 111 ? 18.140 1.866 -11.305 1.00 77.69 111 LEU A O 1
ATOM 802 N N . LYS A 1 112 ? 17.035 3.078 -12.847 1.00 76.38 112 LYS A N 1
ATOM 803 C CA . LYS A 1 112 ? 17.494 2.303 -14.002 1.00 76.38 112 LYS A CA 1
ATOM 804 C C . LYS A 1 112 ? 18.993 2.458 -14.252 1.00 76.38 112 LYS A C 1
ATOM 806 O O . LYS A 1 112 ? 19.639 1.467 -14.565 1.00 76.38 112 LYS A O 1
ATOM 811 N N . GLY A 1 113 ? 19.563 3.650 -14.078 1.00 68.44 113 GLY A N 1
ATOM 812 C CA . GLY A 1 113 ? 21.010 3.869 -14.197 1.00 68.44 113 GLY A CA 1
ATOM 813 C C . GLY A 1 113 ? 21.821 2.954 -13.273 1.00 68.44 113 GLY A C 1
ATOM 814 O O . GLY A 1 113 ? 22.860 2.442 -13.675 1.00 68.44 113 GLY A O 1
ATOM 815 N N . ASN A 1 114 ? 21.284 2.667 -12.084 1.00 65.44 114 ASN A N 1
ATOM 816 C CA . ASN A 1 114 ? 21.907 1.782 -11.099 1.00 65.44 114 ASN A CA 1
ATOM 817 C C . ASN A 1 114 ? 21.533 0.296 -11.271 1.00 65.44 114 ASN A C 1
ATOM 819 O O . ASN A 1 114 ? 22.193 -0.561 -10.694 1.00 65.44 114 ASN A O 1
ATOM 823 N N . ASN A 1 115 ? 20.478 -0.022 -12.034 1.00 60.81 115 ASN A N 1
ATOM 824 C CA . ASN A 1 115 ? 19.890 -1.365 -12.144 1.00 60.81 115 ASN A CA 1
ATOM 825 C C . ASN A 1 115 ? 19.240 -1.606 -13.525 1.00 60.81 115 ASN A C 1
ATOM 827 O O . ASN A 1 115 ? 18.058 -1.946 -13.643 1.00 60.81 115 ASN A O 1
ATOM 831 N N . ALA A 1 116 ? 20.014 -1.414 -14.597 1.00 60.66 116 ALA A N 1
ATOM 832 C CA . ALA A 1 116 ? 19.496 -1.292 -15.965 1.00 60.66 116 ALA A CA 1
ATOM 833 C C . ALA A 1 116 ? 18.684 -2.499 -16.472 1.00 60.66 116 ALA A C 1
ATOM 835 O O . ALA A 1 116 ? 17.819 -2.331 -17.330 1.00 60.66 116 ALA A O 1
ATOM 836 N N . ASN A 1 117 ? 18.938 -3.693 -15.925 1.00 60.66 117 ASN A N 1
ATOM 837 C CA . ASN A 1 117 ? 18.320 -4.949 -16.362 1.00 60.66 117 ASN A CA 1
ATOM 838 C C . ASN A 1 117 ? 17.090 -5.368 -15.542 1.00 60.66 117 ASN A C 1
ATOM 840 O O . ASN A 1 117 ? 16.413 -6.322 -15.917 1.00 60.66 117 ASN A O 1
ATOM 844 N N . THR A 1 118 ? 16.798 -4.698 -14.424 1.00 62.41 118 THR A N 1
ATOM 845 C CA . THR A 1 118 ? 15.717 -5.097 -13.500 1.00 62.41 118 THR A CA 1
ATOM 846 C C . THR A 1 118 ? 14.673 -4.004 -13.287 1.00 62.41 118 THR A C 1
ATOM 848 O O . THR A 1 118 ? 13.595 -4.279 -12.763 1.00 62.41 118 THR A O 1
ATOM 851 N N . VAL A 1 119 ? 14.948 -2.778 -13.739 1.00 67.19 119 VAL A N 1
ATOM 852 C CA . VAL A 1 119 ? 14.047 -1.630 -13.613 1.00 67.19 119 VAL A CA 1
ATOM 853 C C . VAL A 1 119 ? 13.407 -1.312 -14.965 1.00 67.19 119 VAL A C 1
ATOM 855 O O . VAL A 1 119 ? 14.088 -0.992 -15.940 1.00 67.19 119 VAL A O 1
ATOM 858 N N . ALA A 1 120 ? 12.076 -1.374 -15.027 1.00 68.94 120 ALA A N 1
ATOM 859 C CA . ALA A 1 120 ? 11.324 -1.069 -16.241 1.00 68.94 120 ALA A CA 1
ATOM 860 C C . ALA A 1 120 ? 11.514 0.396 -16.685 1.00 68.94 120 ALA A C 1
ATOM 862 O O . ALA A 1 120 ? 11.567 1.304 -15.855 1.00 68.94 120 ALA A O 1
ATOM 863 N N . SER A 1 121 ? 11.561 0.646 -17.999 1.00 66.44 121 SER A N 1
ATOM 864 C CA . SER A 1 121 ? 11.645 2.012 -18.553 1.00 66.44 121 SER A CA 1
ATOM 865 C C . SER A 1 121 ? 10.414 2.866 -18.213 1.00 66.44 121 SER A C 1
ATOM 867 O O . SER A 1 121 ? 10.538 4.070 -18.003 1.00 66.44 121 SER A O 1
ATOM 869 N N . THR A 1 122 ? 9.244 2.230 -18.117 1.00 71.19 122 THR A N 1
ATOM 870 C CA . THR A 1 122 ? 7.984 2.839 -17.678 1.00 71.19 122 THR A CA 1
ATOM 871 C C . THR A 1 122 ? 7.417 1.987 -16.555 1.00 71.19 122 THR A C 1
ATOM 873 O O . THR A 1 122 ? 7.259 0.773 -16.709 1.00 71.19 122 THR A O 1
ATOM 876 N N . SER A 1 123 ? 7.138 2.619 -15.420 1.00 86.06 123 SER A N 1
ATOM 877 C CA . SER A 1 123 ? 6.671 1.957 -14.206 1.00 86.06 123 SER A CA 1
ATOM 878 C C . SER A 1 123 ? 5.255 2.410 -13.874 1.00 86.06 123 SER A C 1
ATOM 880 O O . SER A 1 123 ? 4.847 3.507 -14.235 1.00 86.06 123 SER A O 1
ATOM 882 N N . GLN A 1 124 ? 4.492 1.597 -13.152 1.00 92.25 124 GLN A N 1
ATOM 883 C CA . GLN A 1 124 ? 3.208 2.063 -12.619 1.00 92.25 124 GLN A CA 1
ATOM 884 C C . GLN A 1 124 ? 3.404 3.183 -11.581 1.00 92.25 124 GLN A C 1
ATOM 886 O O . GLN A 1 124 ? 2.589 4.096 -11.494 1.00 92.25 124 GLN A O 1
ATOM 891 N N . HIS A 1 125 ? 4.565 3.226 -10.915 1.00 92.88 125 HIS A N 1
ATOM 892 C CA . HIS A 1 125 ? 4.946 4.348 -10.052 1.00 92.88 125 HIS A CA 1
ATOM 893 C C . HIS A 1 125 ? 5.015 5.689 -10.803 1.00 92.88 125 HIS A C 1
ATOM 895 O O . HIS A 1 125 ? 4.721 6.724 -10.214 1.00 92.88 125 HIS A O 1
ATOM 901 N N . THR A 1 126 ? 5.382 5.702 -12.095 1.00 90.81 126 THR A N 1
ATOM 902 C CA . THR A 1 126 ? 5.510 6.960 -12.861 1.00 90.81 126 THR A CA 1
ATOM 903 C C . THR A 1 126 ? 4.177 7.556 -13.298 1.00 90.81 126 THR A C 1
ATOM 905 O O . THR A 1 126 ? 4.146 8.698 -13.741 1.00 90.81 126 THR A O 1
ATOM 908 N N . ILE A 1 127 ? 3.086 6.800 -13.167 1.00 89.94 127 ILE A N 1
ATOM 909 C CA . ILE A 1 127 ? 1.718 7.272 -13.428 1.00 89.94 127 ILE A CA 1
ATOM 910 C C . ILE A 1 127 ? 0.865 7.324 -12.151 1.00 89.94 127 ILE A C 1
ATOM 912 O O . ILE A 1 127 ? -0.311 7.645 -12.220 1.00 89.94 127 ILE A O 1
ATOM 916 N N . GLY A 1 128 ? 1.463 7.039 -10.988 1.00 90.12 128 GLY A N 1
ATOM 917 C CA . GLY A 1 128 ? 0.794 7.094 -9.685 1.00 90.12 128 GLY A CA 1
ATOM 918 C C . GLY A 1 128 ? -0.090 5.896 -9.337 1.00 90.12 128 GLY A C 1
ATOM 919 O O . GLY A 1 128 ? -0.832 5.958 -8.361 1.00 90.12 128 GLY A O 1
ATOM 920 N N . ASP A 1 129 ? 0.051 4.795 -10.073 1.00 94.81 129 ASP A N 1
ATOM 921 C CA . ASP A 1 129 ? -0.776 3.592 -9.940 1.00 94.81 129 ASP A CA 1
ATOM 922 C 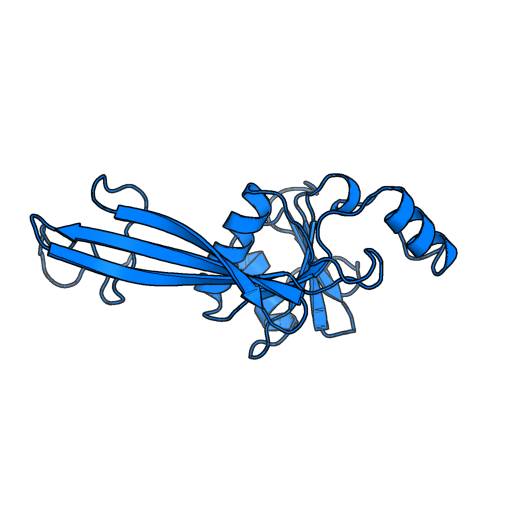C . ASP A 1 129 ? -0.057 2.448 -9.218 1.00 94.81 129 ASP A C 1
ATOM 924 O O . ASP A 1 129 ? -0.439 1.289 -9.369 1.00 94.81 129 ASP A O 1
ATOM 928 N N . ALA A 1 130 ? 1.000 2.736 -8.453 1.00 96.06 130 ALA A N 1
ATOM 929 C CA . ALA A 1 130 ? 1.713 1.721 -7.684 1.00 96.06 130 ALA A CA 1
ATOM 930 C C . ALA A 1 130 ? 2.235 2.209 -6.339 1.00 96.06 130 ALA A C 1
ATOM 932 O O . ALA A 1 130 ? 2.565 3.387 -6.173 1.00 96.06 130 ALA A O 1
ATOM 933 N N . ALA A 1 131 ? 2.402 1.252 -5.430 1.00 97.88 131 ALA A N 1
ATOM 934 C CA . ALA A 1 131 ? 3.082 1.430 -4.162 1.00 97.88 131 ALA A CA 1
ATOM 935 C C . ALA A 1 131 ? 3.960 0.214 -3.819 1.00 97.88 131 ALA A C 1
ATOM 937 O O . ALA A 1 131 ? 3.619 -0.925 -4.129 1.00 97.88 131 ALA A O 1
ATOM 938 N N . ASP A 1 132 ? 5.088 0.468 -3.157 1.00 97.44 132 ASP A N 1
ATOM 939 C CA . ASP A 1 132 ? 5.914 -0.543 -2.499 1.00 97.44 132 ASP A CA 1
ATOM 940 C C . ASP A 1 132 ? 5.691 -0.415 -0.986 1.00 97.44 132 ASP A C 1
ATOM 942 O O . ASP A 1 132 ? 5.946 0.649 -0.410 1.00 97.44 132 ASP A O 1
ATOM 946 N N . ILE A 1 133 ? 5.209 -1.480 -0.346 1.00 98.56 133 ILE A N 1
ATOM 947 C CA . ILE A 1 133 ? 4.675 -1.461 1.019 1.00 98.56 133 ILE A CA 1
ATOM 948 C C . ILE A 1 133 ? 5.259 -2.552 1.929 1.00 98.56 133 ILE A C 1
ATOM 950 O O . ILE A 1 133 ? 5.810 -3.558 1.474 1.00 98.56 133 ILE A O 1
ATOM 954 N N . SER A 1 134 ? 5.122 -2.354 3.239 1.00 98.25 134 SER A N 1
ATOM 955 C CA . SER A 1 134 ? 5.261 -3.385 4.276 1.00 98.25 134 SER A CA 1
ATOM 956 C C . SER A 1 134 ? 4.361 -3.058 5.471 1.00 98.25 134 SER A C 1
ATOM 958 O O . SER A 1 134 ? 3.785 -1.979 5.532 1.00 98.25 134 SER A O 1
ATOM 960 N N . ALA A 1 135 ? 4.274 -3.949 6.455 1.00 97.12 135 ALA A N 1
ATOM 961 C CA . ALA A 1 135 ? 3.663 -3.649 7.748 1.00 97.12 135 ALA A CA 1
ATOM 962 C C . ALA A 1 135 ? 4.421 -4.391 8.859 1.00 97.12 135 ALA A C 1
ATOM 964 O O . ALA A 1 135 ? 4.979 -5.461 8.629 1.00 97.12 135 ALA A O 1
ATOM 965 N N . ASN A 1 136 ? 4.528 -3.780 10.042 1.00 88.12 136 ASN A N 1
ATOM 966 C CA . ASN A 1 136 ? 5.508 -4.195 11.060 1.00 88.12 136 ASN A CA 1
ATOM 967 C C . ASN A 1 136 ? 5.207 -5.560 11.696 1.00 88.12 136 ASN A C 1
ATOM 969 O O . ASN A 1 136 ? 6.133 -6.254 12.105 1.00 88.12 136 ASN A O 1
ATOM 973 N N . ASN A 1 137 ? 3.932 -5.945 11.771 1.00 90.19 137 ASN A N 1
ATOM 974 C CA . ASN A 1 137 ? 3.481 -7.136 12.499 1.00 90.19 137 ASN A CA 1
ATOM 975 C C . ASN A 1 137 ? 2.871 -8.204 11.581 1.00 90.19 137 ASN A C 1
ATOM 977 O O . ASN A 1 137 ? 2.165 -9.092 12.049 1.00 90.19 137 ASN A O 1
ATOM 981 N N . ILE A 1 138 ? 3.126 -8.115 10.276 1.00 95.88 138 ILE A N 1
ATOM 982 C CA . ILE A 1 138 ? 2.617 -9.051 9.275 1.00 95.88 138 ILE A CA 1
ATOM 983 C C . ILE A 1 138 ? 3.740 -9.409 8.306 1.00 95.88 138 ILE A C 1
ATOM 985 O O . ILE A 1 138 ? 4.533 -8.556 7.900 1.00 95.88 138 ILE A O 1
ATOM 989 N N . SER A 1 139 ? 3.841 -10.689 7.950 1.00 97.12 139 SER A N 1
ATOM 990 C CA . SER A 1 139 ? 4.845 -11.124 6.983 1.00 97.12 139 SER A CA 1
ATOM 991 C C . SER A 1 139 ? 4.516 -10.581 5.587 1.00 97.12 139 SER A C 1
ATOM 993 O O . SER A 1 139 ? 3.357 -10.333 5.257 1.00 97.12 139 SER A O 1
ATOM 995 N N . GLY A 1 140 ? 5.522 -10.443 4.720 1.00 97.62 140 GLY A N 1
ATOM 996 C CA . GLY A 1 140 ? 5.282 -10.060 3.324 1.00 97.62 140 GLY A CA 1
ATOM 997 C C . GLY A 1 140 ? 4.360 -11.035 2.580 1.00 97.62 140 GLY A C 1
ATOM 998 O O . GLY A 1 140 ? 3.612 -10.620 1.696 1.00 97.62 140 GLY A O 1
ATOM 999 N N . VAL A 1 141 ? 4.380 -12.319 2.955 1.00 97.81 141 VAL A N 1
ATOM 1000 C CA . VAL A 1 141 ? 3.493 -13.355 2.400 1.00 97.81 141 VAL A CA 1
ATOM 1001 C C . VAL A 1 141 ? 2.047 -13.093 2.815 1.00 97.81 141 VAL A C 1
ATOM 1003 O O . VAL A 1 141 ? 1.178 -12.996 1.951 1.00 97.81 141 VAL A O 1
ATOM 1006 N N . ASP A 1 142 ? 1.798 -12.899 4.110 1.00 98.19 142 ASP A N 1
ATOM 1007 C CA . ASP A 1 142 ? 0.451 -12.648 4.635 1.00 98.19 142 ASP A CA 1
ATOM 1008 C C . ASP A 1 142 ? -0.106 -11.309 4.140 1.00 98.19 142 ASP A C 1
ATOM 1010 O O . ASP A 1 142 ? -1.275 -11.218 3.767 1.00 98.19 142 ASP A O 1
ATOM 1014 N N . LEU A 1 143 ? 0.744 -10.282 4.037 1.00 98.50 143 LEU A N 1
ATOM 1015 C CA . LEU A 1 143 ? 0.367 -8.994 3.459 1.00 98.50 143 LEU A CA 1
ATOM 1016 C C . LEU A 1 143 ? 0.015 -9.126 1.972 1.00 98.50 143 LEU A C 1
ATOM 1018 O O . LEU A 1 143 ? -0.980 -8.564 1.517 1.00 98.50 143 LEU A O 1
ATOM 1022 N N . SER A 1 144 ? 0.799 -9.898 1.212 1.00 98.44 144 SER A N 1
ATOM 1023 C CA . SER A 1 144 ? 0.495 -10.182 -0.195 1.00 98.44 144 SER A CA 1
ATOM 1024 C C . SER A 1 144 ? -0.821 -10.941 -0.337 1.00 98.44 144 SER A C 1
ATOM 1026 O O . SER A 1 144 ? -1.591 -10.662 -1.251 1.00 98.44 144 SER A O 1
ATOM 1028 N N . LYS A 1 145 ? -1.097 -11.879 0.575 1.00 98.31 145 LYS A N 1
ATOM 1029 C CA . LYS A 1 145 ? -2.366 -12.602 0.634 1.00 98.31 145 LYS A CA 1
ATOM 1030 C C . LYS A 1 145 ? -3.542 -11.678 0.899 1.00 98.31 145 LYS A C 1
ATOM 1032 O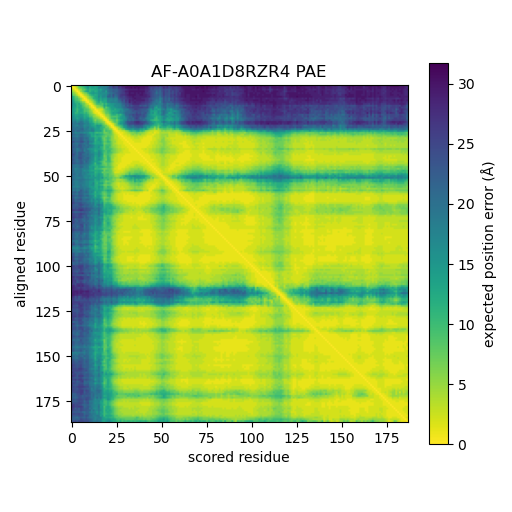 O . LYS A 1 145 ? -4.486 -11.709 0.118 1.00 98.31 145 LYS A O 1
ATOM 1037 N N . ALA A 1 146 ? -3.460 -10.816 1.905 1.00 97.94 146 ALA A N 1
ATOM 1038 C CA . ALA A 1 146 ? -4.508 -9.838 2.177 1.00 97.94 146 ALA A CA 1
ATOM 1039 C C . ALA A 1 146 ? -4.745 -8.893 0.984 1.00 97.94 146 ALA A C 1
ATOM 1041 O O . ALA A 1 146 ? -5.888 -8.633 0.621 1.00 97.94 146 ALA A O 1
ATOM 1042 N N . ALA A 1 147 ? -3.678 -8.440 0.317 1.00 98.00 147 ALA A N 1
ATOM 1043 C CA . ALA A 1 147 ? -3.785 -7.589 -0.869 1.00 98.00 147 ALA A CA 1
ATOM 1044 C C . ALA A 1 147 ? -4.388 -8.311 -2.089 1.00 98.00 147 ALA A C 1
ATOM 1046 O O . ALA A 1 147 ? -5.071 -7.688 -2.897 1.00 98.00 147 ALA A O 1
ATOM 1047 N N . VAL A 1 148 ? -4.143 -9.616 -2.251 1.00 97.81 148 VAL A N 1
ATOM 1048 C CA . VAL A 1 148 ? -4.797 -10.427 -3.292 1.00 97.81 148 VAL A CA 1
ATOM 1049 C C . VAL A 1 148 ? -6.271 -10.640 -2.963 1.00 97.81 148 VAL A C 1
ATOM 1051 O O . VAL A 1 148 ? -7.122 -10.470 -3.834 1.00 97.81 148 VAL A O 1
ATOM 1054 N N . ASP A 1 149 ? -6.565 -11.001 -1.715 1.00 96.81 149 ASP A N 1
ATOM 1055 C CA . ASP A 1 149 ? -7.914 -11.327 -1.256 1.00 96.81 149 ASP A CA 1
ATOM 1056 C C . ASP A 1 149 ? -8.831 -10.088 -1.235 1.00 96.81 149 ASP A C 1
ATOM 1058 O O . ASP A 1 149 ? -10.040 -10.233 -1.418 1.00 96.81 149 ASP A O 1
ATOM 1062 N N . SER A 1 150 ? -8.280 -8.874 -1.083 1.00 95.19 150 SER A N 1
ATOM 1063 C CA . SER A 1 150 ? -9.061 -7.628 -1.127 1.00 95.19 150 SER A CA 1
ATOM 1064 C C . SER A 1 150 ? -9.641 -7.317 -2.509 1.00 95.19 150 SER A C 1
ATOM 1066 O O . SER A 1 150 ? -10.669 -6.656 -2.607 1.00 95.19 150 SER A O 1
ATOM 1068 N N . GLY A 1 151 ? -8.997 -7.763 -3.595 1.00 94.94 151 GLY A N 1
ATOM 1069 C CA . GLY A 1 151 ? -9.424 -7.445 -4.963 1.00 94.94 151 GLY A CA 1
ATOM 1070 C C . GLY A 1 151 ? -9.182 -5.991 -5.401 1.00 94.94 151 GLY A C 1
ATOM 1071 O O . GLY A 1 151 ? -9.469 -5.651 -6.550 1.00 94.94 151 GLY A O 1
ATOM 1072 N N . ASN A 1 152 ? -8.630 -5.147 -4.524 1.00 95.69 152 ASN A N 1
ATOM 1073 C CA . ASN A 1 152 ? -8.459 -3.704 -4.744 1.00 95.69 152 ASN A CA 1
ATOM 1074 C C . ASN A 1 152 ? -7.240 -3.352 -5.616 1.00 95.69 152 ASN A C 1
ATOM 1076 O O . ASN A 1 152 ? -7.099 -2.221 -6.085 1.00 95.69 152 ASN A O 1
ATOM 1080 N N . PHE A 1 153 ? -6.356 -4.322 -5.860 1.00 96.81 153 PHE A N 1
ATOM 1081 C CA . PHE A 1 153 ? -5.157 -4.170 -6.684 1.00 96.81 153 PHE A CA 1
ATOM 1082 C C . PHE A 1 153 ? -5.217 -5.117 -7.881 1.00 96.81 153 PHE A C 1
ATOM 1084 O O . PHE A 1 153 ? -5.686 -6.249 -7.768 1.00 96.81 153 PHE A O 1
ATOM 1091 N N . GLN A 1 154 ? -4.706 -4.698 -9.037 1.00 96.62 154 GLN A N 1
ATOM 1092 C CA . GLN A 1 154 ? -4.642 -5.570 -10.217 1.00 96.62 154 GLN A CA 1
ATOM 1093 C C . GLN A 1 154 ? -3.450 -6.526 -10.148 1.00 96.62 154 GLN A C 1
ATOM 1095 O O . GLN A 1 154 ? -3.544 -7.683 -10.573 1.00 96.62 154 GLN A O 1
ATOM 1100 N N . ARG A 1 155 ? -2.323 -6.067 -9.592 1.00 96.81 155 ARG A N 1
ATOM 1101 C CA . ARG A 1 155 ? -1.132 -6.892 -9.370 1.00 96.81 155 ARG A CA 1
ATOM 1102 C C . ARG A 1 155 ? -0.597 -6.729 -7.963 1.00 96.81 155 ARG A C 1
ATOM 1104 O O . ARG A 1 155 ? -0.529 -5.619 -7.448 1.00 96.81 155 ARG A O 1
ATOM 1111 N N . VAL A 1 156 ? -0.147 -7.847 -7.408 1.00 98.19 156 VAL A N 1
ATOM 1112 C CA . VAL A 1 156 ? 0.575 -7.936 -6.140 1.00 98.19 156 VAL A CA 1
ATOM 1113 C C . VAL A 1 156 ? 1.856 -8.721 -6.390 1.00 98.19 156 VAL A C 1
ATOM 1115 O O . VAL A 1 156 ? 1.819 -9.803 -6.974 1.00 98.19 156 VAL A O 1
ATOM 1118 N N . ASN A 1 157 ? 2.998 -8.190 -5.974 1.00 97.62 157 ASN A N 1
ATOM 1119 C CA . ASN A 1 157 ? 4.290 -8.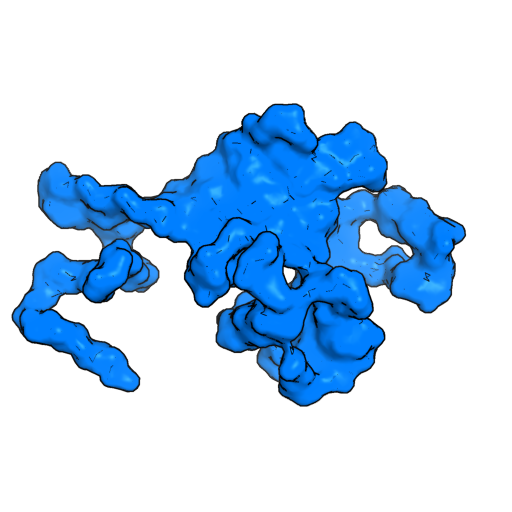838 -6.118 1.00 97.62 157 ASN A CA 1
ATOM 1120 C C . ASN A 1 157 ? 5.069 -8.835 -4.800 1.00 97.62 157 ASN A C 1
ATOM 1122 O O . ASN A 1 157 ? 5.442 -7.777 -4.305 1.00 97.62 157 ASN A O 1
ATOM 1126 N N . LEU A 1 158 ? 5.403 -10.017 -4.290 1.00 98.00 158 LEU A N 1
ATOM 1127 C CA . LEU A 1 158 ? 6.294 -10.165 -3.142 1.00 98.00 158 LEU A CA 1
ATOM 1128 C C . LEU A 1 158 ? 7.760 -10.089 -3.587 1.00 98.00 158 LEU A C 1
ATOM 1130 O O . LEU A 1 158 ? 8.209 -10.894 -4.408 1.00 98.00 158 LEU A O 1
ATOM 1134 N N . TYR A 1 159 ? 8.527 -9.151 -3.032 1.00 94.31 159 TYR A N 1
ATOM 1135 C CA . TYR A 1 159 ? 9.975 -9.091 -3.218 1.00 94.31 159 TYR A CA 1
ATOM 1136 C C . TYR A 1 159 ? 10.719 -10.040 -2.267 1.00 94.31 159 TYR A C 1
ATOM 1138 O O . TYR A 1 159 ? 10.244 -10.302 -1.161 1.00 94.31 159 TYR A O 1
ATOM 1146 N N . PRO A 1 160 ? 11.945 -10.481 -2.621 1.00 92.94 160 PRO A N 1
ATOM 1147 C CA . PRO A 1 160 ? 12.796 -11.259 -1.716 1.00 92.94 160 PRO A CA 1
ATOM 1148 C C . PRO A 1 160 ? 13.113 -10.566 -0.381 1.00 92.94 160 PRO A C 1
ATOM 1150 O O . PRO A 1 160 ? 13.426 -11.243 0.591 1.00 92.94 160 PRO A O 1
ATOM 1153 N N . SER A 1 161 ? 13.029 -9.230 -0.322 1.00 90.94 161 SER A N 1
ATOM 1154 C CA . SER A 1 161 ? 13.201 -8.447 0.910 1.00 90.94 161 SER A CA 1
ATOM 1155 C C . SER A 1 161 ? 12.044 -8.590 1.904 1.00 90.94 161 SER A C 1
ATOM 1157 O O . SER A 1 161 ? 12.156 -8.1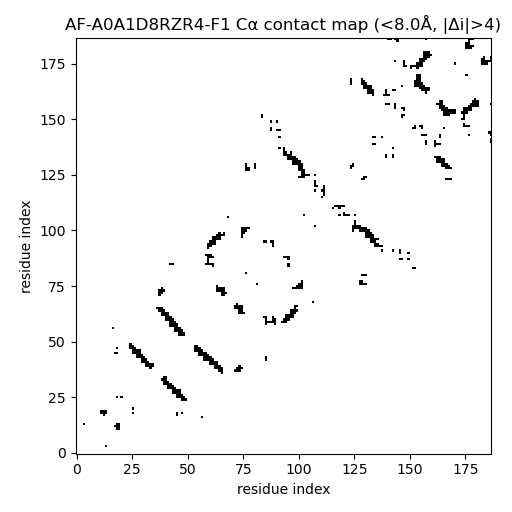11 3.027 1.00 90.94 161 SER A O 1
ATOM 1159 N N . GLY A 1 162 ? 10.920 -9.185 1.492 1.00 93.88 162 GLY A N 1
ATOM 1160 C CA . GLY A 1 162 ? 9.672 -9.208 2.256 1.00 93.88 162 GLY A CA 1
ATOM 1161 C C . GLY A 1 162 ? 8.756 -8.005 2.003 1.00 93.88 162 GLY A C 1
ATOM 1162 O O . GLY A 1 162 ? 7.619 -8.011 2.463 1.00 93.88 162 GLY A O 1
ATOM 1163 N N . SER A 1 163 ? 9.205 -6.992 1.255 1.00 95.31 163 SER A N 1
ATOM 1164 C CA . SER A 1 163 ? 8.347 -5.883 0.812 1.00 95.31 163 SER A CA 1
ATOM 1165 C C . SER A 1 163 ? 7.386 -6.342 -0.288 1.00 95.31 163 SER A C 1
ATOM 1167 O O . SER A 1 163 ? 7.719 -7.223 -1.084 1.00 95.31 163 SER A O 1
ATOM 1169 N N . VAL A 1 164 ? 6.220 -5.710 -0.378 1.00 98.44 164 VAL A N 1
ATOM 1170 C CA . VAL A 1 164 ? 5.181 -6.045 -1.357 1.00 98.44 164 VAL A CA 1
ATOM 1171 C C . VAL A 1 164 ? 4.982 -4.871 -2.304 1.00 98.44 164 VAL A C 1
ATOM 1173 O O . VAL A 1 164 ? 4.765 -3.750 -1.867 1.00 98.44 164 VAL A O 1
ATOM 1176 N N . HIS A 1 165 ? 5.058 -5.118 -3.603 1.00 97.94 165 HIS A N 1
ATOM 1177 C CA . HIS A 1 165 ? 4.641 -4.171 -4.627 1.00 97.94 165 HIS A CA 1
ATOM 1178 C C . HIS A 1 165 ? 3.180 -4.411 -4.983 1.00 97.94 165 HIS A C 1
ATOM 1180 O O . HIS A 1 165 ? 2.780 -5.554 -5.203 1.00 97.94 165 HIS A O 1
ATOM 1186 N N . ILE A 1 166 ? 2.408 -3.343 -5.104 1.00 98.12 166 ILE A N 1
ATOM 1187 C CA . ILE A 1 166 ? 1.015 -3.371 -5.543 1.00 98.12 166 ILE A CA 1
ATOM 1188 C C . ILE A 1 166 ? 0.804 -2.333 -6.634 1.00 98.12 166 ILE A C 1
ATOM 1190 O O . ILE A 1 166 ? 1.363 -1.239 -6.565 1.00 98.12 166 ILE A O 1
ATOM 1194 N N . ASP A 1 167 ? 0.006 -2.668 -7.647 1.00 97.19 167 ASP A N 1
ATOM 1195 C CA . ASP A 1 167 ? -0.316 -1.727 -8.716 1.00 97.19 167 ASP A CA 1
ATOM 1196 C C . ASP A 1 167 ? -1.656 -1.991 -9.418 1.00 97.19 167 ASP A C 1
ATOM 1198 O O . ASP A 1 167 ? -2.274 -3.049 -9.260 1.00 97.19 167 ASP A O 1
ATOM 1202 N N . GLN A 1 168 ? -2.097 -1.008 -10.209 1.00 95.19 168 GLN A N 1
ATOM 1203 C CA . GLN A 1 168 ? -3.365 -1.022 -10.947 1.00 95.19 168 GLN A CA 1
ATOM 1204 C C . GLN A 1 168 ? -3.233 -1.449 -12.417 1.00 95.19 168 GLN A C 1
ATOM 1206 O O . GLN A 1 168 ? -4.172 -1.302 -13.205 1.00 95.19 168 GLN A O 1
ATOM 1211 N N . LYS A 1 169 ? -2.098 -2.028 -12.831 1.00 92.50 169 LYS A N 1
ATOM 1212 C CA . LYS A 1 169 ? -1.949 -2.490 -14.213 1.00 92.50 169 LYS A CA 1
ATOM 1213 C C . LYS A 1 169 ? -2.834 -3.706 -14.457 1.00 92.50 169 LYS A C 1
ATOM 1215 O O . LYS A 1 169 ? -2.513 -4.816 -14.035 1.00 92.50 169 LYS A O 1
ATOM 1220 N N . ASN A 1 170 ? -3.891 -3.519 -15.238 1.00 91.50 170 ASN A N 1
ATOM 1221 C CA . ASN A 1 170 ? -4.721 -4.626 -15.693 1.00 91.50 170 ASN A CA 1
ATOM 1222 C C . ASN A 1 170 ? -3.888 -5.622 -16.525 1.00 91.50 170 ASN A C 1
ATOM 1224 O O . ASN A 1 170 ? -3.332 -5.285 -17.573 1.00 91.50 170 ASN A O 1
ATOM 1228 N N . VAL A 1 171 ? -3.807 -6.861 -16.040 1.00 87.56 171 VAL A N 1
ATOM 1229 C CA . VAL A 1 171 ? -3.101 -7.985 -16.680 1.00 87.56 171 VAL A CA 1
ATOM 1230 C C . VAL A 1 171 ? -4.011 -9.195 -16.907 1.00 87.56 171 VAL A C 1
ATOM 1232 O O . VAL A 1 171 ? -3.535 -10.292 -17.210 1.00 87.56 171 VAL A O 1
ATOM 1235 N N . GLY A 1 172 ? -5.324 -9.014 -16.771 1.00 89.06 172 GLY A N 1
ATOM 1236 C CA . GLY A 1 172 ? -6.332 -10.055 -16.932 1.00 89.06 172 GLY A CA 1
ATOM 1237 C C . GLY A 1 172 ? -7.325 -10.088 -15.774 1.00 89.06 172 GLY A C 1
ATOM 1238 O O . GLY A 1 172 ? -7.380 -9.188 -14.947 1.00 89.06 172 GLY A O 1
ATOM 1239 N N . LYS A 1 173 ? -8.136 -11.147 -15.729 1.00 89.69 173 LYS A N 1
ATOM 1240 C CA . LYS A 1 173 ? -9.198 -11.292 -14.730 1.00 89.69 173 LYS A CA 1
ATOM 1241 C C . LYS A 1 173 ? -8.627 -11.494 -13.319 1.00 89.69 173 LYS A C 1
ATOM 1243 O O . LYS A 1 173 ? -7.878 -12.448 -13.108 1.00 89.69 173 LYS A O 1
ATOM 1248 N N . GLY A 1 174 ? -9.105 -10.676 -12.380 1.00 91.12 174 GLY A N 1
ATOM 1249 C CA . GLY A 1 174 ? -8.795 -10.758 -10.951 1.00 91.12 174 GLY A CA 1
ATOM 1250 C C . GLY A 1 174 ? -7.384 -10.287 -10.599 1.00 91.12 174 GLY A C 1
ATOM 1251 O O . GLY A 1 174 ? -6.531 -10.131 -11.475 1.00 91.12 174 GLY A O 1
ATOM 1252 N N . THR A 1 175 ? -7.138 -10.094 -9.304 1.00 95.75 175 THR A N 1
ATOM 1253 C CA . THR A 1 175 ? -5.815 -9.735 -8.787 1.00 95.75 175 THR A CA 1
ATOM 1254 C C . THR A 1 175 ? -4.808 -10.837 -9.087 1.00 95.75 175 THR A C 1
ATOM 1256 O O . THR A 1 175 ? -5.018 -12.004 -8.753 1.00 95.75 175 THR A O 1
ATOM 1259 N N . GLN A 1 176 ? -3.698 -10.481 -9.734 1.00 96.81 176 GLN A N 1
ATOM 1260 C CA . GLN A 1 176 ? -2.635 -11.429 -10.052 1.00 96.81 176 GLN A CA 1
ATOM 1261 C C . GLN A 1 176 ? -1.487 -11.331 -9.062 1.00 96.81 176 GLN A C 1
ATOM 1263 O O . GLN A 1 176 ? -0.926 -10.257 -8.847 1.00 96.81 176 GLN A O 1
ATOM 1268 N N . PHE A 1 177 ? -1.090 -12.485 -8.534 1.00 97.31 177 PHE A N 1
ATOM 1269 C CA . PHE A 1 177 ? 0.052 -12.588 -7.646 1.00 97.31 177 PHE A CA 1
ATOM 1270 C C . PHE A 1 177 ? 1.343 -12.977 -8.382 1.00 97.31 177 PHE A C 1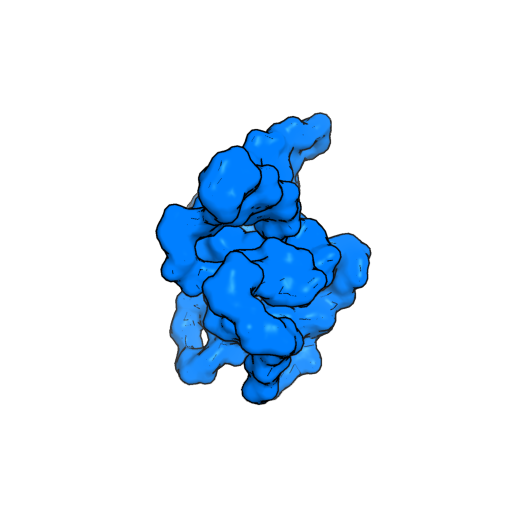
ATOM 1272 O O . PHE A 1 177 ? 1.376 -13.835 -9.276 1.00 97.31 177 PHE A O 1
ATOM 1279 N N . TYR A 1 178 ? 2.433 -12.355 -7.953 1.00 97.06 178 TYR A N 1
ATOM 1280 C CA . TYR A 1 178 ? 3.789 -12.614 -8.397 1.00 97.06 178 TYR A CA 1
ATOM 1281 C C . TYR A 1 178 ? 4.703 -12.789 -7.182 1.00 97.06 178 TYR A C 1
ATOM 1283 O O . TYR A 1 178 ? 4.603 -12.074 -6.192 1.00 97.06 178 TYR A O 1
ATOM 1291 N N . ASN A 1 179 ? 5.655 -13.709 -7.285 1.00 96.69 179 ASN A N 1
ATOM 1292 C CA . ASN A 1 179 ? 6.770 -13.802 -6.352 1.00 96.69 179 ASN A CA 1
ATOM 1293 C C . ASN A 1 179 ? 8.049 -13.480 -7.123 1.00 96.69 179 ASN A C 1
ATOM 1295 O O . ASN A 1 179 ? 8.420 -14.206 -8.052 1.00 96.69 179 ASN A O 1
ATOM 1299 N N . ASN A 1 180 ? 8.680 -12.359 -6.773 1.00 94.31 180 ASN A N 1
ATOM 1300 C CA . ASN A 1 180 ? 9.834 -11.798 -7.464 1.00 94.31 180 ASN A CA 1
ATOM 1301 C C . ASN A 1 180 ? 9.620 -11.719 -8.989 1.00 94.31 180 ASN A C 1
ATOM 1303 O O . ASN A 1 180 ? 10.384 -12.268 -9.786 1.00 94.31 180 ASN A O 1
ATOM 1307 N N . TRP A 1 181 ? 8.503 -11.104 -9.378 1.00 92.38 181 TRP A N 1
ATOM 1308 C CA . TRP A 1 181 ? 8.023 -10.908 -10.746 1.00 92.38 181 TRP A CA 1
ATOM 1309 C C . TRP A 1 181 ? 7.761 -12.186 -11.548 1.00 92.38 181 TRP A C 1
ATOM 1311 O O . TRP A 1 181 ? 7.482 -12.131 -12.747 1.00 92.38 181 TRP A O 1
ATOM 1321 N N . LYS A 1 182 ? 7.763 -13.351 -10.895 1.00 93.50 182 LYS A N 1
ATOM 1322 C CA . LYS A 1 182 ? 7.327 -14.618 -11.486 1.00 93.50 182 LYS A CA 1
ATOM 1323 C C . LYS A 1 182 ? 5.890 -14.879 -11.067 1.00 93.50 182 LYS A C 1
ATOM 1325 O O . LYS A 1 182 ? 5.610 -14.960 -9.875 1.00 93.50 182 LYS A O 1
ATOM 1330 N N . ARG A 1 183 ? 4.985 -15.022 -12.038 1.00 94.69 183 ARG A N 1
ATOM 1331 C CA . ARG A 1 183 ? 3.563 -15.279 -11.770 1.00 94.69 183 ARG A CA 1
ATOM 1332 C C . ARG A 1 183 ? 3.399 -16.570 -10.967 1.00 94.69 183 ARG A C 1
ATOM 1334 O O . ARG A 1 183 ? 4.011 -17.589 -11.299 1.00 94.69 183 ARG A O 1
ATOM 1341 N N . LYS A 1 184 ? 2.571 -16.522 -9.928 1.00 95.81 184 LYS A N 1
ATOM 1342 C CA . LYS A 1 184 ? 2.246 -17.655 -9.057 1.00 95.81 184 LYS A CA 1
ATOM 1343 C C . LYS A 1 184 ? 0.727 -17.742 -8.877 1.00 95.81 184 LYS A C 1
ATOM 1345 O O . LYS A 1 184 ? 0.049 -16.728 -9.019 1.00 95.81 184 LYS A O 1
ATOM 1350 N N . PRO A 1 185 ? 0.178 -18.940 -8.622 1.00 91.50 185 PRO A N 1
ATOM 1351 C CA . PRO A 1 185 ? -1.260 -19.096 -8.415 1.00 91.50 185 PRO A CA 1
ATOM 1352 C C . PRO A 1 185 ? -1.734 -18.455 -7.104 1.00 91.50 185 PRO A C 1
ATOM 1354 O O . PRO A 1 185 ? -2.881 -18.031 -7.026 1.00 91.50 185 PRO A O 1
ATOM 1357 N N . ASN A 1 186 ? -0.863 -18.382 -6.097 1.00 88.19 186 ASN A N 1
ATOM 1358 C CA . ASN A 1 186 ? -1.138 -17.839 -4.774 1.00 88.19 186 ASN A CA 1
ATOM 1359 C C . ASN A 1 186 ? 0.158 -17.348 -4.089 1.00 88.19 186 ASN A C 1
ATOM 1361 O O . ASN A 1 186 ? 1.247 -17.768 -4.508 1.00 88.19 186 ASN A O 1
ATOM 1365 N N . PRO A 1 187 ? 0.026 -16.440 -3.103 1.00 88.38 187 PRO A N 1
ATOM 1366 C CA . PRO A 1 187 ? 1.074 -16.069 -2.147 1.00 88.38 187 PRO A CA 1
ATOM 1367 C C . PRO A 1 187 ? 1.685 -17.242 -1.392 1.00 88.38 187 PRO A C 1
ATOM 1369 O O . PRO A 1 187 ? 0.921 -18.168 -1.031 1.00 88.38 187 PRO A O 1
#

Radius of gyration: 18.5 Å; Cα contacts (8 Å, |Δi|>4): 384; chains: 1; bounding box: 55×34×38 Å

Sequence (187 aa):
MYAYVGNDPVNLTDPSGLCAQKSTNCVEQVSRTTNADNSVTVSRTDTVTNGSNSTTSPSGEIRLLPQSSANGAPATVTSGMEDNLLDLSDTVSSTINVHSGVRSQAQQNSLKGNNANTVASTSQHTIGDAADISANNISGVDLSKAAVDSGNFQRVNLYPSGSVHIDQKNVGKGTQFYNNWKRKPNP

pLDDT: mean 85.14, std 17.7, range [32.12, 98.56]

Solvent-accessible surface area (backbone atoms only — not comparable to full-atom values): 10388 Å² total; per-residue (Å²): 135,88,76,78,87,71,95,54,95,77,65,72,45,51,102,86,67,49,74,58,90,87,44,100,43,56,48,80,45,79,49,78,44,80,44,98,79,46,23,32,40,39,40,30,30,41,33,43,49,61,88,94,44,73,50,77,45,82,47,23,26,31,32,22,28,46,22,79,88,54,81,45,42,42,35,45,65,36,70,72,53,47,54,49,43,26,53,47,8,47,77,66,73,42,52,33,35,29,60,37,22,48,39,54,67,66,51,50,51,52,53,21,75,79,34,67,90,80,42,65,96,75,50,52,25,58,76,34,39,22,38,33,33,42,40,95,91,50,54,32,54,58,50,42,38,53,48,46,73,64,56,76,30,29,29,36,29,35,39,93,86,38,38,28,38,38,26,61,63,80,83,64,91,64,45,42,37,22,55,68,82,40,79,41,99,64,108

Mean predicted aligned error: 8.23 Å

Nearest PDB structures (foldseek):
  3djw-assembly1_B  TM=6.381E-01  e=1.858E+00  Captovirus AFV1
  6w3g-assembly2_B  TM=5.664E-01  e=3.207E+00  synthetic construct
  5kux-assembly1_A  TM=4.440E-01  e=3.621E+00  synthetic construct
  7m3x-assembly1_A  TM=4.723E-01  e=4.088E+00  Homo sapiens
  8d4c-assembly1_M  TM=4.674E-01  e=6.641E+00  Mus musculus